Protein AF-A0A6N3FNW2-F1 (afdb_monomer_lite)

Structure (mmCIF, N/CA/C/O backbone):
data_AF-A0A6N3FNW2-F1
#
_entry.id   AF-A0A6N3FNW2-F1
#
loop_
_atom_site.group_PDB
_atom_site.id
_atom_site.type_symbol
_atom_site.label_atom_id
_atom_site.label_alt_id
_atom_site.label_comp_id
_atom_site.label_asym_id
_atom_site.label_entity_id
_atom_site.label_seq_id
_atom_site.pdbx_PDB_ins_code
_atom_site.Cartn_x
_atom_site.Cartn_y
_atom_site.Cartn_z
_atom_site.occupancy
_atom_site.B_iso_or_equiv
_atom_site.auth_seq_id
_atom_site.auth_comp_id
_atom_site.auth_asym_id
_atom_site.auth_atom_id
_atom_site.pdbx_PDB_model_num
ATOM 1 N N . MET A 1 1 ? 0.404 -19.656 16.441 1.00 39.84 1 MET A N 1
ATOM 2 C CA . MET A 1 1 ? 1.318 -19.069 15.434 1.00 39.84 1 MET A CA 1
ATOM 3 C C . MET A 1 1 ? 0.820 -17.667 15.129 1.00 39.84 1 MET A C 1
ATOM 5 O O . MET A 1 1 ? -0.253 -17.552 14.556 1.00 39.84 1 MET A O 1
ATOM 9 N N . ASN A 1 2 ? 1.527 -16.617 15.559 1.00 47.72 2 ASN A N 1
ATOM 10 C CA . ASN A 1 2 ? 1.155 -15.240 15.212 1.00 47.72 2 ASN A CA 1
ATOM 11 C C . ASN A 1 2 ? 1.324 -15.059 13.704 1.00 47.72 2 ASN A C 1
ATOM 13 O O . ASN A 1 2 ? 2.447 -15.020 13.200 1.00 47.72 2 ASN A O 1
ATOM 17 N N . GLN A 1 3 ? 0.211 -15.013 12.979 1.00 59.81 3 GLN A N 1
ATOM 18 C CA . GLN A 1 3 ? 0.216 -14.732 11.553 1.00 59.81 3 GLN A CA 1
ATOM 19 C C . GLN A 1 3 ? 0.776 -13.314 11.362 1.00 59.81 3 GLN A C 1
ATOM 21 O O . GLN A 1 3 ? 0.197 -12.353 11.848 1.00 59.81 3 GLN A O 1
ATOM 26 N N . ARG A 1 4 ? 1.939 -13.169 10.715 1.00 83.75 4 ARG A N 1
ATOM 27 C CA . ARG A 1 4 ? 2.591 -11.854 10.502 1.00 83.75 4 ARG A CA 1
ATOM 28 C C . ARG A 1 4 ? 1.930 -11.018 9.395 1.00 83.75 4 ARG A C 1
ATOM 30 O O . ARG A 1 4 ? 2.423 -9.957 9.029 1.00 83.75 4 ARG A O 1
ATOM 37 N N . ARG A 1 5 ? 0.858 -11.538 8.796 1.00 90.56 5 ARG A N 1
ATOM 38 C CA . ARG A 1 5 ? 0.157 -10.941 7.660 1.00 90.56 5 ARG A CA 1
ATOM 39 C C . ARG A 1 5 ? -1.343 -11.145 7.812 1.00 90.56 5 ARG A C 1
ATOM 41 O O . ARG A 1 5 ? -1.766 -12.188 8.307 1.00 90.56 5 ARG A O 1
ATOM 48 N N . PHE A 1 6 ? -2.126 -10.220 7.279 1.00 91.38 6 PHE A N 1
ATOM 49 C CA . PHE A 1 6 ? -3.581 -10.315 7.190 1.00 91.38 6 PHE A CA 1
ATOM 50 C C . PHE A 1 6 ? -4.042 -10.300 5.731 1.00 91.38 6 PHE A C 1
ATOM 52 O O . PHE A 1 6 ? -3.338 -9.806 4.851 1.00 91.38 6 PHE A O 1
ATOM 59 N N . SER A 1 7 ? -5.210 -10.884 5.465 1.00 92.06 7 SER A N 1
ATOM 60 C CA . SER A 1 7 ? -5.759 -11.000 4.109 1.00 92.06 7 SER A CA 1
ATOM 61 C C . SER A 1 7 ? -6.763 -9.888 3.818 1.00 92.06 7 SER A C 1
ATOM 63 O O . SER A 1 7 ? -7.586 -9.559 4.668 1.00 92.06 7 SER A O 1
ATOM 65 N N . ILE A 1 8 ? -6.721 -9.352 2.600 1.00 93.62 8 ILE A N 1
ATOM 66 C CA . ILE A 1 8 ? -7.671 -8.369 2.071 1.00 93.62 8 ILE A CA 1
ATOM 67 C C . ILE A 1 8 ? -8.281 -8.925 0.775 1.00 93.62 8 ILE A C 1
ATOM 69 O O . ILE A 1 8 ? -7.544 -9.478 -0.049 1.00 93.62 8 ILE A O 1
ATOM 73 N N . PRO A 1 9 ? -9.609 -8.824 0.574 1.00 95.00 9 PRO A N 1
ATOM 74 C CA . PRO A 1 9 ? -10.248 -9.284 -0.655 1.00 95.00 9 PRO A CA 1
ATOM 75 C C . PRO A 1 9 ? -9.783 -8.462 -1.855 1.00 95.00 9 PRO A C 1
ATOM 77 O O . PRO A 1 9 ? -9.716 -7.236 -1.792 1.00 95.00 9 PRO A O 1
ATOM 80 N N . ASN A 1 10 ? -9.546 -9.125 -2.986 1.00 95.06 10 ASN A N 1
ATOM 81 C CA . ASN A 1 10 ? -9.151 -8.455 -4.229 1.00 95.06 10 ASN A CA 1
ATOM 82 C C . ASN A 1 10 ? -10.197 -7.430 -4.704 1.00 95.06 10 ASN A C 1
ATOM 84 O O . ASN A 1 10 ? -9.854 -6.445 -5.355 1.00 95.06 10 ASN A O 1
ATOM 88 N N . ASP A 1 11 ? -11.469 -7.638 -4.353 1.00 94.19 11 ASP A N 1
ATOM 89 C CA . ASP A 1 11 ? -12.567 -6.740 -4.716 1.00 94.19 11 ASP A CA 1
ATOM 90 C C . ASP A 1 11 ? -12.495 -5.364 -4.049 1.00 94.19 11 ASP A C 1
ATOM 92 O O . ASP A 1 11 ? -13.211 -4.465 -4.483 1.00 94.19 11 ASP A O 1
ATOM 96 N N . ILE A 1 12 ? -11.609 -5.159 -3.066 1.00 95.19 12 ILE A N 1
ATOM 97 C CA . ILE A 1 12 ? -11.404 -3.849 -2.433 1.00 95.19 12 ILE A CA 1
ATOM 98 C C . ILE A 1 12 ? -11.125 -2.742 -3.460 1.00 95.19 12 ILE A C 1
ATOM 100 O O . ILE A 1 12 ? -11.585 -1.612 -3.303 1.00 95.19 12 ILE A O 1
ATOM 104 N N . TRP A 1 13 ? -10.445 -3.080 -4.560 1.00 95.25 13 TRP A N 1
ATOM 105 C CA . TRP A 1 13 ? -10.118 -2.142 -5.635 1.00 95.25 13 TRP A CA 1
ATOM 106 C C . TRP A 1 13 ? -11.329 -1.748 -6.491 1.00 95.25 13 TRP A C 1
ATOM 108 O O . TRP A 1 13 ? -11.268 -0.759 -7.209 1.00 95.25 13 TRP A O 1
ATOM 118 N N . LYS A 1 14 ? -12.451 -2.475 -6.401 1.00 93.31 14 LYS A N 1
ATOM 119 C CA . LYS A 1 14 ? -13.719 -2.118 -7.064 1.00 93.31 14 LYS A CA 1
ATOM 120 C C . LYS A 1 14 ? -14.532 -1.104 -6.262 1.00 93.31 14 LYS A C 1
ATOM 122 O O . LYS A 1 14 ? -15.452 -0.498 -6.801 1.00 93.31 14 LYS A O 1
ATOM 127 N N . TRP A 1 15 ? -14.219 -0.922 -4.978 1.00 93.19 15 TRP A N 1
ATOM 128 C CA . TRP A 1 15 ? -14.959 -0.018 -4.094 1.00 93.19 15 TRP A CA 1
ATOM 129 C C . TRP A 1 15 ? -14.542 1.446 -4.232 1.00 93.19 15 TRP A C 1
ATOM 131 O O . TRP A 1 15 ? -15.113 2.291 -3.546 1.00 93.19 15 TRP A O 1
ATOM 141 N N . ASN A 1 16 ? -13.577 1.756 -5.108 1.00 94.00 16 ASN A N 1
ATOM 142 C CA . ASN A 1 16 ? -13.103 3.113 -5.395 1.00 94.00 16 ASN A CA 1
ATOM 143 C C . ASN A 1 16 ? -12.797 3.911 -4.112 1.00 94.00 16 ASN A C 1
ATOM 145 O O . ASN A 1 16 ? -13.294 5.024 -3.897 1.00 94.00 16 ASN A O 1
ATOM 149 N N . LEU A 1 17 ? -12.058 3.288 -3.190 1.00 96.38 17 LEU A N 1
ATOM 150 C CA . LEU A 1 17 ? -11.625 3.927 -1.951 1.00 96.38 17 LEU A CA 1
ATOM 151 C C . LEU A 1 17 ? -10.403 4.800 -2.234 1.00 96.38 17 LEU A C 1
ATOM 153 O O . LEU A 1 17 ? -9.402 4.325 -2.766 1.00 96.38 17 LEU A O 1
ATOM 157 N N . LYS A 1 18 ? -10.459 6.070 -1.823 1.00 96.50 18 LYS A N 1
ATOM 158 C CA . LYS A 1 18 ? -9.272 6.937 -1.800 1.00 96.50 18 LYS A CA 1
ATOM 159 C C . LYS A 1 18 ? -8.217 6.368 -0.835 1.00 96.50 18 LYS A C 1
ATOM 161 O O . LYS A 1 18 ? -8.585 5.618 0.075 1.00 96.50 18 LYS A O 1
ATOM 166 N N . PRO A 1 19 ? -6.933 6.756 -0.949 1.00 97.62 19 PRO A N 1
ATOM 167 C CA . PRO A 1 19 ? -5.859 6.177 -0.140 1.00 97.62 19 PRO A CA 1
ATOM 168 C C . PRO A 1 19 ? -6.099 6.207 1.371 1.00 97.62 19 PRO A C 1
ATOM 170 O O . PRO A 1 19 ? -5.801 5.243 2.068 1.00 97.62 19 PRO A O 1
ATOM 173 N N . GLN A 1 20 ? -6.674 7.291 1.892 1.00 96.94 20 GLN A N 1
ATOM 174 C CA . GLN A 1 20 ? -7.032 7.386 3.304 1.00 96.94 20 GLN A CA 1
ATOM 175 C C . GLN A 1 20 ? -8.095 6.350 3.708 1.00 96.94 20 GLN A C 1
ATOM 177 O O . GLN A 1 20 ? -7.927 5.683 4.722 1.00 96.94 20 GLN A O 1
ATOM 182 N N . GLY A 1 21 ? -9.139 6.149 2.900 1.00 97.19 21 GLY A N 1
ATOM 183 C CA . GLY A 1 21 ? -10.204 5.184 3.178 1.00 97.19 21 GLY A CA 1
ATOM 184 C C . GLY A 1 21 ? -9.720 3.743 3.052 1.00 97.19 21 GLY A C 1
ATOM 185 O O . GLY A 1 21 ? -10.028 2.915 3.907 1.00 97.19 21 GLY A O 1
ATOM 186 N N . PHE A 1 22 ? -8.891 3.458 2.040 1.00 97.81 22 PHE A N 1
ATOM 187 C CA . PHE A 1 22 ? -8.232 2.160 1.899 1.00 97.81 22 PHE A CA 1
ATOM 188 C C . PHE A 1 22 ? -7.359 1.849 3.120 1.00 97.81 22 PHE A C 1
ATOM 190 O O . PHE A 1 22 ? -7.502 0.789 3.727 1.00 97.81 22 PHE A O 1
ATOM 197 N N . ALA A 1 23 ? -6.468 2.771 3.498 1.00 97.38 23 ALA A N 1
ATOM 198 C CA . ALA A 1 23 ? -5.544 2.559 4.606 1.00 97.38 23 ALA A CA 1
ATOM 199 C C . ALA A 1 23 ? -6.278 2.404 5.946 1.00 97.38 23 ALA A C 1
ATOM 201 O O . ALA A 1 23 ? -5.907 1.534 6.733 1.00 97.38 23 ALA A O 1
ATOM 202 N N . THR A 1 24 ? -7.341 3.184 6.183 1.00 96.62 24 THR A N 1
ATOM 203 C CA . THR A 1 24 ? -8.202 3.036 7.366 1.00 96.62 24 THR A CA 1
ATOM 204 C C . THR A 1 24 ? -8.851 1.658 7.403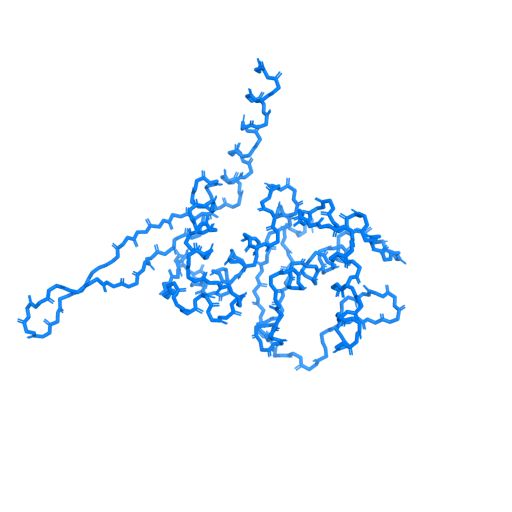 1.00 96.62 24 THR A C 1
ATOM 206 O O . THR A 1 24 ? -8.748 0.967 8.414 1.00 96.62 24 THR A O 1
ATOM 209 N N . LEU A 1 25 ? -9.452 1.206 6.298 1.00 95.81 25 LEU A N 1
ATOM 210 C CA . LEU A 1 25 ? -10.076 -0.115 6.235 1.00 95.81 25 LEU A CA 1
ATOM 211 C C . LEU A 1 25 ? -9.056 -1.241 6.456 1.00 95.81 25 LEU A C 1
ATOM 213 O O . LEU A 1 25 ? -9.312 -2.163 7.229 1.00 95.81 25 LEU A O 1
ATOM 217 N N . ALA A 1 26 ? -7.882 -1.149 5.826 1.00 95.75 26 ALA A N 1
ATOM 218 C CA . ALA A 1 26 ? -6.802 -2.115 6.005 1.00 95.75 26 ALA A CA 1
ATOM 219 C C . ALA A 1 26 ? -6.310 -2.164 7.462 1.00 95.75 26 ALA A C 1
ATOM 221 O O . ALA A 1 26 ? -6.073 -3.249 7.992 1.00 95.75 26 ALA A O 1
ATOM 222 N N . TYR A 1 27 ? -6.198 -1.013 8.129 1.00 94.38 27 TYR A N 1
ATOM 223 C CA . TYR A 1 27 ? -5.793 -0.945 9.532 1.00 94.38 27 TYR A CA 1
ATOM 224 C C . TYR A 1 27 ? -6.837 -1.554 10.473 1.00 94.38 27 TYR A C 1
ATOM 226 O O . TYR A 1 27 ? -6.491 -2.331 11.360 1.00 94.38 27 TYR A O 1
ATOM 234 N N . LEU A 1 28 ? -8.124 -1.289 10.236 1.00 92.94 28 LEU A N 1
ATOM 235 C CA . LEU A 1 28 ? -9.209 -1.927 10.985 1.00 92.94 28 LEU A CA 1
ATOM 236 C C . LEU A 1 28 ? -9.212 -3.454 10.802 1.00 92.94 28 LEU A C 1
ATOM 238 O O . LEU A 1 28 ? -9.465 -4.182 11.761 1.00 92.94 28 LEU A O 1
ATOM 242 N N . CYS A 1 29 ? -8.867 -3.958 9.610 1.00 92.12 29 CYS A N 1
ATOM 243 C CA . CYS A 1 29 ? -8.733 -5.402 9.376 1.00 92.12 29 CYS A CA 1
ATOM 244 C C . CYS A 1 29 ? -7.601 -6.002 10.213 1.00 92.12 29 CYS A C 1
ATOM 246 O O . CYS A 1 29 ? -7.776 -7.046 10.840 1.00 92.12 29 CYS A O 1
ATOM 248 N N . TYR A 1 30 ? -6.454 -5.322 10.249 1.00 91.50 30 TYR A N 1
ATOM 249 C CA . TYR A 1 30 ? -5.332 -5.706 11.098 1.00 91.50 30 TYR A CA 1
ATOM 250 C C . TYR A 1 30 ? -5.737 -5.765 12.581 1.00 91.50 30 TYR A C 1
ATOM 252 O O . TYR A 1 30 ? -5.484 -6.769 13.251 1.00 91.50 30 TYR A O 1
ATOM 260 N N . LEU A 1 31 ? -6.421 -4.733 13.080 1.00 88.38 31 LEU A N 1
ATOM 261 C CA . LEU A 1 31 ? -6.870 -4.658 14.473 1.00 88.38 31 LEU A CA 1
ATOM 262 C C . LEU A 1 31 ? -7.860 -5.765 14.835 1.00 88.38 31 LEU A C 1
ATOM 264 O O . LEU A 1 31 ? -7.731 -6.369 15.902 1.00 88.38 31 LEU A O 1
ATOM 268 N N . HIS A 1 32 ? -8.816 -6.051 13.948 1.00 85.62 32 HIS A N 1
ATOM 269 C CA . HIS A 1 32 ? -9.805 -7.106 14.151 1.00 85.62 32 HIS A CA 1
ATOM 270 C C . HIS A 1 32 ? -9.147 -8.483 14.315 1.00 85.62 32 HIS A C 1
ATOM 272 O O . HIS A 1 32 ? -9.532 -9.252 15.193 1.00 85.62 32 HIS A O 1
ATOM 278 N N . ILE A 1 33 ? -8.118 -8.774 13.515 1.00 83.00 33 ILE A N 1
ATOM 279 C CA . ILE A 1 33 ? -7.423 -10.067 13.537 1.00 83.00 33 ILE A CA 1
ATOM 280 C C . ILE A 1 33 ? -6.471 -10.184 14.736 1.00 83.00 33 ILE A C 1
ATOM 282 O O . ILE A 1 33 ? -6.333 -11.268 15.302 1.00 83.00 33 ILE A O 1
ATOM 286 N N . HIS A 1 34 ? -5.795 -9.097 15.124 1.00 76.25 34 HIS A N 1
ATOM 287 C CA . HIS A 1 34 ? -4.643 -9.185 16.029 1.00 76.25 34 HIS A CA 1
ATOM 288 C C . HIS A 1 34 ? -4.833 -8.581 17.413 1.00 76.25 34 HIS A C 1
ATOM 290 O O . HIS A 1 34 ? -4.138 -8.992 18.341 1.00 76.25 34 HIS A O 1
ATOM 296 N N . CYS A 1 35 ? -5.729 -7.614 17.586 1.00 68.69 35 CYS A N 1
ATOM 297 C CA . CYS A 1 35 ? -5.769 -6.851 18.828 1.00 68.69 35 CYS A CA 1
ATOM 298 C C . CYS A 1 35 ? -6.897 -7.263 19.776 1.00 68.69 35 CYS A C 1
ATOM 300 O O . CYS A 1 35 ? -6.915 -6.746 20.888 1.00 68.69 35 CYS A O 1
ATOM 302 N N . ASN A 1 36 ? -7.814 -8.163 19.375 1.00 61.09 36 ASN A N 1
ATOM 303 C CA . ASN A 1 36 ? -9.019 -8.545 20.140 1.00 61.09 36 ASN A CA 1
ATOM 304 C C . ASN A 1 36 ? -9.693 -7.337 20.830 1.00 61.09 36 ASN A C 1
ATOM 306 O O . ASN A 1 36 ? -10.272 -7.442 21.912 1.00 61.09 36 ASN A O 1
ATOM 310 N N . LYS A 1 37 ? -9.556 -6.145 20.234 1.00 55.47 37 LYS A N 1
ATOM 311 C CA . LYS A 1 37 ? -10.167 -4.929 20.739 1.00 55.47 37 LYS A CA 1
ATOM 312 C C . LYS A 1 37 ? -11.595 -4.994 20.227 1.00 55.47 37 LYS A C 1
ATOM 314 O O . LYS A 1 37 ? -11.872 -4.585 19.108 1.00 55.47 37 LYS A O 1
ATOM 319 N N . GLY A 1 38 ? -12.508 -5.483 21.063 1.00 50.03 38 GLY A N 1
ATOM 320 C CA . GLY A 1 38 ? -13.955 -5.295 20.891 1.00 50.03 38 GLY A CA 1
ATOM 321 C C . GLY A 1 38 ? -14.394 -3.822 20.981 1.00 50.03 38 GLY A C 1
ATOM 322 O O . GLY A 1 38 ? -15.556 -3.541 21.248 1.00 50.03 38 GLY A O 1
ATOM 323 N N . ALA A 1 39 ? -13.462 -2.884 20.805 1.00 49.53 39 ALA A N 1
ATOM 324 C CA . ALA A 1 39 ? -13.641 -1.450 20.865 1.00 49.53 39 ALA A CA 1
ATOM 325 C C . ALA A 1 39 ? -13.031 -0.856 19.592 1.00 49.53 39 ALA A C 1
ATOM 327 O O . ALA A 1 39 ? -11.848 -1.060 19.314 1.00 49.53 39 ALA A O 1
ATOM 328 N N . SER A 1 40 ? -13.862 -0.134 18.837 1.00 59.41 40 SER A N 1
ATOM 329 C CA . SER A 1 40 ? -13.462 0.741 17.734 1.00 59.41 40 SER A CA 1
ATOM 330 C C . SER A 1 40 ? -12.159 1.466 18.070 1.00 59.41 40 SER A C 1
ATOM 332 O O . SER A 1 40 ? -12.079 2.129 19.107 1.00 59.41 40 SER A O 1
ATOM 334 N N . SER A 1 41 ? -11.152 1.397 17.195 1.00 68.69 41 SER A N 1
ATOM 335 C CA . SER A 1 41 ? -10.020 2.320 17.309 1.00 68.69 41 SER A CA 1
ATOM 336 C C . SER A 1 41 ? -10.531 3.748 17.203 1.00 68.69 41 SER A C 1
ATOM 338 O O . SER A 1 41 ? -11.385 4.055 16.366 1.00 68.69 41 SER A O 1
ATOM 340 N N . SER A 1 42 ? -10.046 4.616 18.089 1.00 81.44 42 SER A N 1
ATOM 341 C CA . SER A 1 42 ? -10.425 6.023 18.061 1.00 81.44 42 SER A CA 1
ATOM 342 C C . SER A 1 42 ? -9.867 6.687 16.802 1.00 81.44 42 SER A C 1
ATOM 344 O O . SER A 1 42 ? -8.844 6.266 16.252 1.00 81.44 42 SER A O 1
ATOM 346 N N . ALA A 1 43 ? -10.513 7.766 16.359 1.00 87.56 43 ALA A N 1
ATOM 347 C CA . ALA A 1 43 ? -9.997 8.576 15.259 1.00 87.56 43 ALA A CA 1
ATOM 348 C C . ALA A 1 43 ? -8.561 9.069 15.536 1.00 87.56 43 ALA A C 1
ATOM 350 O O . ALA A 1 43 ? -7.771 9.174 14.604 1.00 87.56 43 ALA A O 1
ATOM 351 N N . ASP A 1 44 ? -8.203 9.308 16.803 1.00 88.94 44 ASP A N 1
ATOM 352 C CA . ASP A 1 44 ? -6.848 9.690 17.218 1.00 88.94 44 ASP A CA 1
ATOM 353 C C . ASP A 1 44 ? -5.812 8.582 16.957 1.00 88.94 44 ASP A C 1
ATOM 355 O O . ASP A 1 44 ? -4.740 8.860 16.418 1.00 88.94 44 ASP A O 1
ATOM 359 N N . GLU A 1 45 ? -6.133 7.324 17.287 1.00 90.12 45 GLU A N 1
ATOM 360 C CA . GLU A 1 45 ? -5.247 6.177 17.033 1.00 90.12 45 GLU A CA 1
ATOM 361 C C . GLU A 1 45 ? -5.025 5.998 15.524 1.00 90.12 45 GLU A C 1
ATOM 363 O O . GLU A 1 45 ? -3.888 5.894 15.066 1.00 90.12 45 GLU A O 1
ATOM 368 N N . ILE A 1 46 ? -6.099 6.057 14.733 1.00 92.25 46 ILE A N 1
ATOM 369 C CA . ILE A 1 46 ? -6.039 5.927 13.270 1.00 92.25 46 ILE A CA 1
ATOM 370 C C . ILE A 1 46 ? -5.237 7.074 12.647 1.00 92.25 46 ILE A C 1
ATOM 372 O O . ILE A 1 46 ? -4.372 6.839 11.801 1.00 92.25 46 ILE A O 1
ATOM 376 N N . ALA A 1 47 ? -5.494 8.312 13.071 1.00 93.88 47 ALA A N 1
ATOM 377 C CA . ALA A 1 47 ? -4.796 9.496 12.586 1.00 93.88 47 ALA A CA 1
ATOM 378 C C . ALA A 1 47 ? -3.285 9.404 12.828 1.00 93.88 47 ALA A C 1
ATOM 380 O O . ALA A 1 47 ? -2.494 9.637 11.908 1.00 93.88 47 ALA A O 1
ATOM 381 N N . SER A 1 48 ? -2.896 9.000 14.043 1.00 92.31 48 SER A N 1
ATOM 382 C CA . SER A 1 48 ? -1.499 8.800 14.420 1.00 92.31 48 SER A CA 1
ATOM 383 C C . SER A 1 48 ? -0.832 7.726 13.559 1.00 92.31 48 SER A C 1
ATOM 385 O O . SER A 1 48 ? 0.193 7.999 12.935 1.00 92.31 48 SER A O 1
ATOM 387 N N . GLN A 1 49 ? -1.444 6.544 13.446 1.00 91.88 49 GLN A N 1
ATOM 388 C CA . GLN A 1 49 ? -0.828 5.408 12.752 1.00 91.88 49 GLN A CA 1
ATOM 389 C C . GLN A 1 49 ? -0.768 5.577 11.232 1.00 91.88 49 GLN A C 1
ATOM 391 O O . GLN A 1 49 ? 0.161 5.111 10.570 1.00 91.88 49 GLN A O 1
ATOM 396 N N . LEU A 1 50 ? -1.747 6.264 10.646 1.00 94.75 50 LEU A N 1
ATOM 397 C CA . LEU A 1 50 ? -1.851 6.420 9.195 1.00 94.75 50 LEU A CA 1
ATOM 398 C C . LEU A 1 50 ? -1.341 7.769 8.681 1.00 94.75 50 LEU A C 1
ATOM 400 O O . LEU A 1 50 ? -1.420 8.034 7.474 1.00 94.75 50 LEU A O 1
ATOM 404 N N . HIS A 1 51 ? -0.773 8.597 9.561 1.00 94.06 51 HIS A N 1
ATOM 405 C CA . HIS A 1 51 ? -0.259 9.927 9.236 1.00 94.06 51 HIS A CA 1
ATOM 406 C C . HIS A 1 51 ? -1.292 10.795 8.517 1.00 94.06 51 HIS A C 1
ATOM 408 O O . HIS A 1 51 ? -1.055 11.292 7.412 1.00 94.06 51 HIS A O 1
ATOM 414 N N . MET A 1 52 ? -2.463 10.937 9.125 1.00 95.00 52 MET A N 1
ATOM 415 C CA . MET A 1 52 ? -3.516 11.835 8.656 1.00 95.00 52 MET A CA 1
ATOM 416 C C . MET A 1 52 ? -4.051 12.671 9.820 1.00 95.00 52 MET A C 1
ATOM 418 O O . MET A 1 52 ? -3.712 12.415 10.972 1.00 95.00 52 MET A O 1
ATOM 422 N N . SER A 1 53 ? -4.853 13.699 9.538 1.00 96.25 53 SER A N 1
ATOM 423 C CA . SER A 1 53 ? -5.500 14.465 10.605 1.00 96.25 53 SER A CA 1
ATOM 424 C C . SER A 1 53 ? -6.597 13.642 11.285 1.00 96.25 53 SER A C 1
ATOM 426 O O . SER A 1 53 ? -7.157 12.714 10.697 1.00 96.25 53 SER A O 1
ATOM 428 N N . LYS A 1 54 ? -6.938 14.016 12.521 1.00 95.62 54 LYS A N 1
ATOM 429 C CA . LYS A 1 54 ? -8.063 13.427 13.257 1.00 95.62 54 LYS A CA 1
ATOM 430 C C . LYS A 1 54 ? -9.381 13.564 12.494 1.00 95.62 54 LYS A C 1
ATOM 432 O O . LYS A 1 54 ? -10.123 12.591 12.396 1.00 95.62 54 LYS A O 1
ATOM 437 N N . ASP A 1 55 ? -9.626 14.733 11.906 1.00 96.31 55 ASP A N 1
ATOM 438 C CA . ASP A 1 55 ? -10.840 14.996 11.126 1.00 96.31 55 ASP A CA 1
ATOM 439 C C . ASP A 1 55 ? -10.914 14.100 9.887 1.00 96.31 55 ASP A C 1
ATOM 441 O O . ASP A 1 55 ? -11.953 13.505 9.621 1.00 96.31 55 ASP A O 1
ATOM 445 N N . MET A 1 56 ? -9.786 13.909 9.188 1.00 96.75 56 MET A N 1
ATOM 446 C CA . MET A 1 56 ? -9.698 12.984 8.055 1.00 96.75 56 MET A CA 1
ATOM 447 C C . MET A 1 56 ? -9.997 11.546 8.494 1.00 96.75 56 MET A C 1
ATOM 449 O O . MET A 1 56 ? -10.747 10.841 7.824 1.00 96.75 56 MET A O 1
ATOM 453 N N . ALA A 1 57 ? -9.437 11.100 9.623 1.00 95.88 57 ALA A N 1
ATOM 454 C CA . ALA A 1 57 ? -9.687 9.759 10.146 1.00 95.88 57 ALA A CA 1
ATOM 455 C C . ALA A 1 57 ? -11.169 9.554 10.507 1.00 95.88 57 ALA A C 1
ATOM 457 O O . ALA A 1 57 ? -11.748 8.525 10.157 1.00 95.88 57 ALA A O 1
ATOM 458 N N . ALA A 1 58 ? -11.797 10.543 11.150 1.00 94.56 58 ALA A N 1
ATOM 459 C CA . ALA A 1 58 ? -13.220 10.516 11.475 1.00 94.56 58 ALA A CA 1
ATOM 460 C C . ALA A 1 58 ? -14.104 10.499 10.215 1.00 94.56 58 ALA A C 1
ATOM 462 O O . ALA A 1 58 ? -15.048 9.711 10.137 1.00 94.56 58 ALA A O 1
ATOM 463 N N . GLU A 1 59 ? -13.768 11.306 9.205 1.00 96.38 59 GLU A N 1
ATOM 464 C CA . GLU A 1 59 ? -14.456 11.317 7.911 1.00 96.38 59 GLU A CA 1
ATOM 465 C C . GLU A 1 59 ? -14.383 9.942 7.233 1.00 96.38 59 GLU A C 1
ATOM 467 O O . GLU A 1 59 ? -15.404 9.423 6.784 1.00 96.38 59 GLU A O 1
ATOM 472 N N . GLN A 1 60 ? -13.207 9.302 7.216 1.00 95.81 60 GLN A N 1
ATOM 473 C CA . GLN A 1 60 ? -13.062 7.973 6.616 1.00 95.81 60 GLN A CA 1
ATOM 474 C C . GLN A 1 60 ? -13.837 6.892 7.371 1.00 95.81 60 GLN A C 1
ATOM 476 O O . GLN A 1 60 ? -14.405 6.008 6.735 1.00 95.81 60 GLN A O 1
ATOM 481 N N . LEU A 1 61 ? -13.899 6.951 8.703 1.00 93.88 61 LEU A N 1
ATOM 482 C CA . LEU A 1 61 ? -14.728 6.027 9.481 1.00 93.88 61 LEU A CA 1
ATOM 483 C C . LEU A 1 61 ? -16.214 6.172 9.130 1.00 93.88 61 LEU A C 1
ATOM 485 O O . LEU A 1 61 ? -16.892 5.169 8.909 1.00 93.88 61 LEU A O 1
ATOM 489 N N . SER A 1 62 ? -16.699 7.414 9.038 1.00 93.62 62 SER A N 1
ATOM 490 C CA . SER A 1 62 ? -18.078 7.711 8.641 1.00 93.62 62 SER A CA 1
ATOM 491 C C . SER A 1 62 ? -18.382 7.193 7.233 1.00 93.62 62 SER A C 1
ATOM 493 O O . SER A 1 62 ? -19.376 6.498 7.029 1.00 93.62 62 SER A O 1
ATOM 495 N N . GLU A 1 63 ? -17.487 7.449 6.277 1.00 95.06 63 GLU A N 1
ATOM 496 C CA . GLU A 1 63 ? -17.638 7.018 4.886 1.00 95.06 63 GLU A CA 1
ATOM 497 C C . GLU A 1 63 ? -17.648 5.488 4.749 1.00 95.06 63 GLU A C 1
ATOM 499 O O . GLU A 1 63 ? -18.493 4.926 4.052 1.00 95.06 63 GLU A O 1
ATOM 504 N N . LEU A 1 64 ? -16.741 4.785 5.436 1.00 95.12 64 LEU A N 1
ATOM 505 C CA . LEU A 1 64 ? -16.693 3.319 5.414 1.00 95.12 64 LEU A CA 1
ATOM 506 C C . LEU A 1 64 ? -17.961 2.701 6.020 1.00 95.12 64 LEU A C 1
ATOM 508 O O . LEU A 1 64 ? -18.485 1.725 5.476 1.00 95.12 64 LEU A O 1
ATOM 512 N N . ASN A 1 65 ? -18.476 3.285 7.104 1.00 93.00 65 ASN A N 1
ATOM 513 C CA . ASN A 1 65 ? -19.737 2.866 7.709 1.00 93.00 65 ASN A CA 1
ATOM 514 C C . ASN A 1 65 ? -20.927 3.133 6.771 1.00 93.00 65 ASN A C 1
ATOM 516 O O . ASN A 1 65 ? -21.753 2.249 6.552 1.00 93.00 65 ASN A O 1
ATOM 520 N N . HIS A 1 66 ? -20.980 4.312 6.142 1.00 93.62 66 HIS A N 1
ATOM 521 C CA . HIS A 1 66 ? -22.022 4.664 5.174 1.00 93.62 66 HIS A CA 1
ATOM 522 C C . HIS A 1 66 ? -22.040 3.718 3.962 1.00 93.62 66 HIS A C 1
ATOM 524 O O . HIS A 1 66 ? -23.109 3.331 3.493 1.00 93.62 66 HIS A O 1
ATOM 530 N N . ARG A 1 67 ? -20.865 3.271 3.499 1.00 92.94 67 ARG A N 1
ATOM 531 C CA . ARG A 1 67 ? -20.725 2.260 2.434 1.00 92.94 67 ARG A CA 1
ATOM 532 C C . ARG A 1 67 ? -21.058 0.829 2.879 1.00 92.94 67 ARG A C 1
ATOM 534 O O . ARG A 1 67 ? -20.998 -0.079 2.053 1.00 92.94 67 ARG A O 1
ATOM 541 N N . GLY A 1 68 ? -21.378 0.602 4.155 1.00 92.31 68 GLY A N 1
ATOM 542 C CA . GLY A 1 68 ? -21.668 -0.726 4.700 1.00 92.31 68 GLY A CA 1
ATOM 543 C C . GLY A 1 68 ? -20.452 -1.656 4.744 1.00 92.31 68 GLY A C 1
ATOM 544 O O . GLY A 1 68 ? -20.617 -2.877 4.741 1.00 92.31 68 GLY A O 1
ATOM 545 N N . LEU A 1 69 ? -19.240 -1.088 4.749 1.00 93.38 69 LEU A N 1
ATOM 546 C CA . LEU A 1 69 ? -17.978 -1.830 4.861 1.00 93.38 69 LEU A CA 1
ATOM 547 C C . LEU A 1 69 ? -17.591 -2.105 6.320 1.00 93.38 69 LEU A C 1
ATOM 549 O O . LEU A 1 69 ? -16.637 -2.842 6.564 1.00 93.38 69 LEU A O 1
ATOM 553 N N . LEU A 1 70 ? -18.330 -1.527 7.269 1.00 91.94 70 LEU A N 1
ATOM 554 C CA . LEU A 1 70 ? -18.218 -1.758 8.705 1.00 91.94 70 LEU A CA 1
ATOM 555 C C . LEU A 1 70 ? -19.564 -2.254 9.259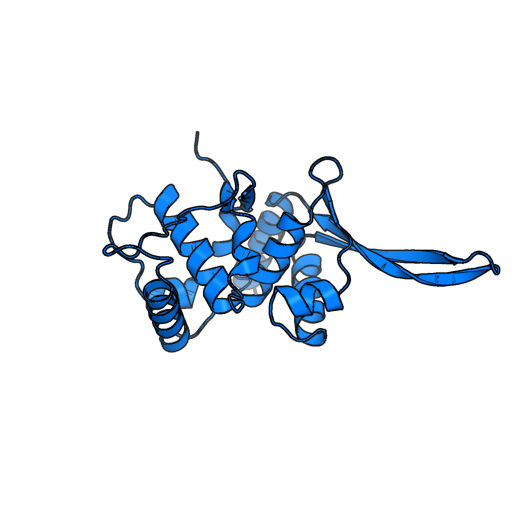 1.00 91.94 70 LEU A C 1
ATOM 557 O O . LEU A 1 70 ? -20.619 -1.908 8.723 1.00 91.94 70 LEU A O 1
ATOM 561 N N . ASP A 1 71 ? -19.540 -3.068 10.315 1.00 89.12 71 ASP A N 1
ATOM 562 C CA . ASP A 1 71 ? -20.740 -3.403 11.091 1.00 89.12 71 ASP A CA 1
ATOM 563 C C . ASP A 1 71 ? -21.029 -2.386 12.211 1.00 89.12 71 ASP A C 1
ATOM 565 O O . ASP A 1 71 ? -20.317 -1.400 12.399 1.00 89.12 71 ASP A O 1
ATOM 569 N N . GLN A 1 72 ? -22.073 -2.654 13.001 1.00 84.44 72 GLN A N 1
ATOM 570 C CA . GLN A 1 72 ? -22.469 -1.835 14.154 1.00 84.44 72 GLN A CA 1
ATOM 571 C C . GLN A 1 72 ? -21.385 -1.706 15.244 1.00 84.44 72 GLN A C 1
ATOM 573 O O . GLN A 1 72 ? -21.496 -0.851 16.119 1.00 84.44 72 GLN A O 1
ATOM 578 N N . HIS A 1 73 ? -20.357 -2.556 15.214 1.00 83.12 73 HIS A N 1
ATOM 579 C CA . HIS A 1 73 ? -19.223 -2.548 16.132 1.00 83.12 73 HIS A CA 1
ATOM 580 C C . HIS A 1 73 ? -17.967 -1.928 15.498 1.00 83.12 73 HIS A C 1
ATOM 582 O O . HIS A 1 73 ? -16.890 -1.996 16.091 1.00 83.12 73 HIS A O 1
ATOM 588 N N . MET A 1 74 ? -18.098 -1.295 14.323 1.00 84.69 74 MET A N 1
ATOM 589 C CA . MET A 1 74 ? -17.002 -0.719 13.534 1.00 84.69 74 MET A CA 1
ATOM 590 C C . MET A 1 74 ? -15.972 -1.762 13.074 1.00 84.69 74 MET A C 1
ATOM 592 O O . MET A 1 74 ? -14.808 -1.439 12.827 1.00 84.69 74 MET A O 1
ATOM 596 N N . VAL A 1 75 ? -16.393 -3.020 12.940 1.00 87.06 75 VAL A N 1
ATOM 597 C CA . VAL A 1 75 ? -15.553 -4.114 12.450 1.00 87.06 75 VAL A CA 1
ATOM 598 C C . VAL A 1 75 ? -15.698 -4.229 10.930 1.00 87.06 75 VAL A C 1
ATOM 600 O O . VAL A 1 75 ? -16.825 -4.175 10.433 1.00 87.06 75 VAL A O 1
ATOM 603 N N . PRO A 1 76 ? -14.601 -4.410 10.166 1.00 90.81 76 PRO A N 1
ATOM 604 C CA . PRO A 1 76 ? -14.680 -4.617 8.724 1.00 90.81 76 PRO A CA 1
ATOM 605 C C . PRO A 1 76 ? -15.519 -5.833 8.344 1.00 90.81 76 PRO A C 1
ATOM 607 O O . PRO A 1 76 ? -15.272 -6.943 8.815 1.00 90.81 76 PRO A O 1
ATOM 610 N N . VAL A 1 77 ? -16.471 -5.634 7.432 1.00 88.94 77 VAL A N 1
ATOM 611 C CA . VAL A 1 77 ? -17.307 -6.710 6.896 1.00 88.94 77 VAL A CA 1
ATOM 612 C C . VAL A 1 77 ? -17.199 -6.763 5.384 1.00 88.94 77 VAL A C 1
ATOM 614 O O . VAL A 1 77 ? -17.458 -5.797 4.670 1.00 88.94 77 VAL A O 1
ATOM 617 N N . PHE A 1 78 ? -16.882 -7.952 4.884 1.00 86.56 78 PHE A N 1
ATOM 618 C CA . PHE A 1 78 ? -16.741 -8.231 3.464 1.00 86.56 78 PHE A CA 1
ATOM 619 C C . PHE A 1 78 ? -17.867 -9.158 3.004 1.00 86.56 78 PHE A C 1
ATOM 621 O O . PHE A 1 78 ? -17.720 -10.378 2.973 1.00 86.56 78 PHE A O 1
ATOM 628 N N . LYS A 1 79 ? -19.032 -8.583 2.682 1.00 75.38 79 LYS A N 1
ATOM 629 C CA . LYS A 1 79 ? -20.158 -9.349 2.123 1.00 75.38 79 LYS A CA 1
ATOM 630 C C . LYS A 1 79 ? -19.926 -9.587 0.631 1.00 75.38 79 LYS A C 1
ATOM 632 O O . LYS A 1 79 ? -19.569 -8.660 -0.090 1.00 75.38 79 LYS A O 1
ATOM 637 N N . ASN A 1 80 ? -20.190 -10.807 0.162 1.00 72.81 80 ASN A N 1
ATOM 638 C CA . ASN A 1 80 ? -20.180 -11.171 -1.262 1.00 72.81 80 ASN A CA 1
ATOM 639 C C . ASN A 1 80 ? -18.852 -10.901 -1.995 1.00 72.81 80 ASN A C 1
ATOM 641 O O . ASN A 1 80 ? -18.857 -10.611 -3.192 1.00 72.81 80 ASN A O 1
ATOM 645 N N . THR A 1 81 ? -17.715 -10.998 -1.305 1.00 80.75 81 THR A N 1
ATOM 646 C CA . THR A 1 81 ? -16.413 -10.923 -1.970 1.00 80.75 81 THR A CA 1
ATOM 647 C C . THR A 1 81 ? -16.084 -12.227 -2.687 1.00 80.75 81 THR A C 1
ATOM 649 O O . THR A 1 81 ? -16.492 -13.326 -2.301 1.00 80.75 81 THR A O 1
ATOM 652 N N . SER A 1 82 ? -15.333 -12.101 -3.773 1.00 80.50 82 SER A N 1
ATOM 653 C CA . SER A 1 82 ? -14.708 -13.215 -4.466 1.00 80.50 82 SER A CA 1
ATOM 654 C C . SER A 1 82 ? -13.780 -13.991 -3.529 1.00 80.50 82 SER A C 1
ATOM 656 O O . SER A 1 82 ? -13.290 -13.484 -2.521 1.00 80.50 82 SER A O 1
ATOM 658 N N . LYS A 1 83 ? -13.491 -15.244 -3.891 1.00 85.06 83 LYS A N 1
ATOM 659 C CA . LYS A 1 83 ? -12.598 -16.124 -3.120 1.00 85.06 83 LYS A CA 1
ATOM 660 C C . LYS A 1 83 ? -11.118 -15.708 -3.183 1.00 85.06 83 LYS A C 1
ATOM 662 O O . LYS A 1 83 ? -10.281 -16.392 -2.601 1.00 85.06 83 LYS A O 1
ATOM 667 N N . ASN A 1 84 ? -10.788 -14.633 -3.903 1.00 91.56 84 ASN A N 1
ATOM 668 C CA . ASN A 1 84 ? -9.416 -14.197 -4.139 1.00 91.56 84 ASN A CA 1
ATOM 669 C C . ASN A 1 84 ? -9.019 -13.088 -3.161 1.00 91.56 84 ASN A C 1
ATOM 671 O O . ASN A 1 84 ? -9.702 -12.071 -3.038 1.00 91.56 84 ASN A O 1
ATOM 675 N N . PHE A 1 85 ? -7.871 -13.279 -2.517 1.00 93.19 85 PHE A N 1
ATOM 676 C CA . PHE A 1 85 ? -7.326 -12.375 -1.510 1.00 93.19 85 PHE A CA 1
ATOM 677 C C . PHE A 1 85 ? -5.832 -12.169 -1.738 1.00 93.19 85 PHE A C 1
ATOM 679 O O . PHE A 1 85 ? -5.139 -13.078 -2.212 1.00 93.19 85 PHE A O 1
ATOM 686 N N . PHE A 1 86 ? -5.325 -11.015 -1.319 1.00 94.62 86 PHE A N 1
ATOM 687 C CA . PHE A 1 86 ? -3.897 -10.730 -1.200 1.00 94.62 86 PHE A CA 1
ATOM 688 C C . PHE A 1 86 ? -3.537 -10.432 0.258 1.00 94.62 86 PHE A C 1
ATOM 690 O O . PHE A 1 86 ? -4.400 -10.075 1.061 1.00 94.62 86 PHE A O 1
ATOM 697 N N . SER A 1 87 ? -2.265 -10.624 0.611 1.00 93.56 87 SER A N 1
ATOM 698 C CA . SER A 1 87 ? -1.817 -10.597 2.007 1.00 93.56 87 SER A CA 1
ATOM 699 C C . SER A 1 87 ? -0.929 -9.392 2.295 1.00 93.56 87 SER A C 1
ATOM 701 O O . SER A 1 87 ? 0.149 -9.253 1.710 1.00 93.56 87 SER A O 1
ATOM 703 N N . LEU A 1 88 ? -1.319 -8.579 3.270 1.00 95.31 88 LEU A N 1
ATOM 704 C CA . LEU A 1 88 ? -0.566 -7.417 3.735 1.00 95.31 88 LEU A CA 1
ATOM 705 C C . LEU A 1 88 ? 0.271 -7.751 4.980 1.00 95.31 88 LEU A C 1
ATOM 707 O O . LEU A 1 88 ? -0.221 -8.471 5.848 1.00 95.31 88 LEU A O 1
ATOM 711 N N . PRO A 1 89 ? 1.520 -7.259 5.086 1.00 94.81 89 PRO A N 1
ATOM 712 C CA . PRO A 1 89 ? 2.296 -7.347 6.318 1.00 94.81 89 PRO A CA 1
ATOM 713 C C . PRO A 1 89 ? 1.722 -6.451 7.420 1.00 94.81 89 PRO A C 1
ATOM 715 O O . PRO A 1 89 ? 1.318 -5.316 7.161 1.00 94.81 89 PRO A O 1
ATOM 718 N N . ASN A 1 90 ? 1.726 -6.949 8.656 1.00 92.50 90 ASN A N 1
ATOM 719 C CA . ASN A 1 90 ? 1.273 -6.201 9.834 1.00 92.50 90 ASN A CA 1
ATOM 720 C C . ASN A 1 90 ? 2.154 -4.969 10.089 1.00 92.50 90 ASN A C 1
ATOM 722 O O . ASN A 1 90 ? 1.690 -3.929 10.552 1.00 92.50 90 ASN A O 1
ATOM 726 N N . GLU A 1 91 ? 3.432 -5.089 9.741 1.00 92.06 91 GLU A N 1
ATOM 727 C CA . GLU A 1 91 ? 4.487 -4.110 9.955 1.00 92.06 91 GLU A CA 1
ATOM 728 C C . GLU A 1 91 ? 4.210 -2.769 9.257 1.00 92.06 91 GLU A C 1
ATOM 730 O O . GLU A 1 91 ? 4.720 -1.737 9.689 1.00 92.06 91 GLU A O 1
ATOM 735 N N . LEU A 1 92 ? 3.350 -2.739 8.229 1.00 92.12 92 LEU A N 1
ATOM 736 C CA . LEU A 1 92 ? 3.004 -1.512 7.497 1.00 92.12 92 LEU A CA 1
ATOM 737 C C . LEU A 1 92 ? 2.545 -0.368 8.401 1.00 92.12 92 LEU A C 1
ATOM 739 O O . LEU A 1 92 ? 2.840 0.794 8.111 1.00 92.12 92 LEU A O 1
ATOM 743 N N . PHE A 1 93 ? 1.855 -0.696 9.491 1.00 91.31 93 PHE A N 1
ATOM 744 C CA . PHE A 1 93 ? 1.292 0.287 10.413 1.00 91.31 93 PHE A CA 1
ATOM 745 C C . PHE A 1 93 ? 2.286 0.774 11.469 1.00 91.31 93 PHE A C 1
ATOM 747 O O . PHE A 1 93 ? 1.991 1.731 12.167 1.00 91.31 93 PHE A O 1
ATOM 754 N N . PHE A 1 94 ? 3.476 0.173 11.557 1.00 88.19 94 PHE A N 1
ATOM 755 C CA . PHE A 1 94 ? 4.503 0.527 12.546 1.00 88.19 94 PHE A CA 1
ATOM 756 C C . PHE A 1 94 ? 5.754 1.156 11.915 1.00 88.19 94 PHE A C 1
ATOM 758 O O . PHE A 1 94 ? 6.632 1.645 12.620 1.00 88.19 94 PHE A O 1
ATOM 765 N N . LEU A 1 95 ? 5.833 1.188 10.579 1.00 89.75 95 LEU A N 1
ATOM 766 C CA . LEU A 1 95 ? 6.990 1.690 9.822 1.00 89.75 95 LEU A CA 1
ATOM 767 C C . LEU A 1 95 ? 6.869 3.161 9.390 1.00 89.75 95 LEU A C 1
ATOM 769 O O . LEU A 1 95 ? 7.691 3.665 8.616 1.00 89.75 95 LEU A O 1
ATOM 773 N N . ASN A 1 96 ? 5.870 3.888 9.899 1.00 86.75 96 ASN A N 1
ATOM 774 C CA . ASN A 1 96 ? 5.771 5.347 9.784 1.00 86.75 96 ASN A CA 1
ATOM 775 C C . ASN A 1 96 ? 5.798 5.853 8.318 1.00 86.75 96 ASN A C 1
ATOM 777 O O . ASN A 1 96 ? 6.544 6.780 7.957 1.00 86.75 96 ASN A O 1
ATOM 781 N N . ILE A 1 97 ? 5.088 5.156 7.419 1.00 90.81 97 ILE A N 1
ATOM 782 C CA . ILE A 1 97 ? 5.095 5.409 5.962 1.00 90.81 97 ILE A CA 1
ATOM 783 C C . ILE A 1 97 ? 3.902 6.247 5.475 1.00 90.81 97 ILE A C 1
ATOM 785 O O . ILE A 1 97 ? 4.072 7.008 4.516 1.00 90.81 97 ILE A O 1
ATOM 789 N N . GLY A 1 98 ? 2.765 6.201 6.176 1.00 94.50 98 GLY A N 1
ATOM 790 C CA . GLY A 1 98 ? 1.553 6.980 5.893 1.00 94.50 98 GLY A CA 1
ATOM 791 C C . GLY A 1 98 ? 0.609 6.353 4.859 1.00 94.50 98 GLY A C 1
ATOM 792 O O . GLY A 1 98 ? 1.024 5.560 4.014 1.00 94.50 98 GLY A O 1
ATOM 793 N N . HIS A 1 99 ? -0.669 6.736 4.915 1.00 96.56 99 HIS A N 1
ATOM 794 C CA . HIS A 1 99 ? -1.776 6.135 4.152 1.00 96.56 99 HIS A CA 1
ATOM 795 C C . HIS A 1 99 ? -1.558 6.054 2.630 1.00 96.56 99 HIS A C 1
ATOM 797 O O . HIS A 1 99 ? -1.846 5.023 2.020 1.00 96.56 99 HIS A O 1
ATOM 803 N N . GLY A 1 100 ? -1.014 7.102 2.002 1.00 97.38 100 GLY A N 1
ATOM 804 C CA . GLY A 1 100 ? -0.749 7.111 0.556 1.00 97.38 100 GLY A CA 1
ATOM 805 C C . GLY A 1 100 ? 0.281 6.061 0.125 1.00 97.38 100 GLY A C 1
ATOM 806 O O . GLY A 1 100 ? 0.073 5.331 -0.842 1.00 97.38 100 GLY A O 1
ATOM 807 N N . VAL A 1 101 ? 1.361 5.925 0.898 1.00 98.12 101 VAL A N 1
ATOM 808 C CA . VAL A 1 101 ? 2.426 4.942 0.648 1.00 98.12 101 VAL A CA 1
ATOM 809 C C . VAL A 1 101 ? 1.921 3.522 0.896 1.00 98.12 101 VAL A C 1
ATOM 811 O O . VAL A 1 101 ? 2.183 2.635 0.087 1.00 98.12 101 VAL A O 1
ATOM 814 N N . ILE A 1 102 ? 1.147 3.326 1.971 1.00 98.12 102 ILE A N 1
ATOM 815 C CA . ILE A 1 102 ? 0.495 2.047 2.295 1.00 98.12 102 ILE A CA 1
ATOM 816 C C . ILE A 1 102 ? -0.390 1.590 1.133 1.00 98.12 102 ILE A C 1
ATOM 818 O O . ILE A 1 102 ? -0.293 0.444 0.706 1.00 98.12 102 ILE A O 1
ATOM 822 N N . THR A 1 103 ? -1.214 2.488 0.592 1.00 98.44 103 THR A N 1
ATOM 823 C CA . THR A 1 103 ? -2.147 2.161 -0.497 1.00 98.44 103 THR A CA 1
ATOM 824 C C . THR A 1 103 ? -1.409 1.760 -1.773 1.00 98.44 103 THR A C 1
ATOM 826 O O . THR A 1 103 ? -1.746 0.748 -2.385 1.00 98.44 103 THR A O 1
ATOM 829 N N . VAL A 1 104 ? -0.364 2.504 -2.156 1.00 98.69 104 VAL A N 1
ATOM 830 C CA . VAL A 1 104 ? 0.454 2.167 -3.334 1.00 98.69 104 VAL A CA 1
ATOM 831 C C . VAL A 1 104 ? 1.145 0.816 -3.150 1.00 98.69 104 VAL A C 1
ATOM 833 O O . VAL A 1 104 ? 1.081 -0.023 -4.044 1.00 98.69 104 VAL A O 1
ATOM 836 N N . TYR A 1 105 ? 1.751 0.563 -1.988 1.00 98.50 105 TYR A N 1
ATOM 837 C CA . TYR A 1 105 ? 2.399 -0.721 -1.711 1.00 98.50 105 TYR A CA 1
ATOM 838 C C . TYR A 1 105 ? 1.412 -1.890 -1.719 1.00 98.50 105 TYR A C 1
ATOM 840 O O . TYR A 1 105 ? 1.693 -2.937 -2.299 1.00 98.50 105 TYR A O 1
ATOM 848 N N . ALA A 1 106 ? 0.228 -1.701 -1.136 1.00 98.38 106 ALA A N 1
ATOM 849 C CA . ALA A 1 106 ? -0.830 -2.700 -1.155 1.00 98.38 106 ALA A CA 1
ATOM 850 C C . ALA A 1 106 ? -1.281 -3.039 -2.581 1.00 98.38 106 ALA A C 1
ATOM 852 O O . ALA A 1 106 ? -1.530 -4.205 -2.881 1.00 98.38 106 ALA A O 1
ATOM 853 N N . TYR A 1 107 ? -1.345 -2.047 -3.473 1.00 98.56 107 TYR A N 1
ATOM 854 C CA . TYR A 1 107 ? -1.661 -2.289 -4.877 1.00 98.56 107 TYR A CA 1
ATOM 855 C C . TYR A 1 107 ? -0.558 -3.077 -5.600 1.00 98.56 107 TYR A C 1
ATOM 857 O O . TYR A 1 107 ? -0.863 -3.969 -6.391 1.00 98.56 107 TYR A O 1
ATOM 865 N N . LEU A 1 108 ? 0.719 -2.819 -5.293 1.00 98.44 108 LEU A N 1
ATOM 866 C CA . LEU A 1 108 ? 1.828 -3.616 -5.830 1.00 98.44 108 LEU A CA 1
ATOM 867 C C . LEU A 1 108 ? 1.769 -5.072 -5.340 1.00 98.44 108 LEU A C 1
ATOM 869 O O . LEU A 1 108 ? 1.897 -5.980 -6.153 1.00 98.44 108 LEU A O 1
ATOM 873 N N . LEU A 1 109 ? 1.481 -5.303 -4.053 1.00 97.88 109 LEU A N 1
ATOM 874 C CA . LEU A 1 109 ? 1.254 -6.648 -3.496 1.00 97.88 109 LEU A CA 1
ATOM 875 C C . LEU A 1 109 ? 0.045 -7.357 -4.121 1.00 97.88 109 LEU A C 1
ATOM 877 O O . LEU A 1 109 ? 0.039 -8.575 -4.275 1.00 97.88 109 LEU A O 1
ATOM 881 N N . TYR A 1 110 ? -0.993 -6.606 -4.481 1.00 97.56 110 TYR A N 1
ATOM 882 C CA . TYR A 1 110 ? -2.128 -7.142 -5.226 1.00 97.56 110 TYR A CA 1
ATOM 883 C C . TYR A 1 110 ? -1.732 -7.581 -6.649 1.00 97.56 110 TYR A C 1
ATOM 885 O O . TYR A 1 110 ? -2.222 -8.603 -7.126 1.00 97.56 110 TYR A O 1
ATOM 893 N N . CYS A 1 111 ? -0.836 -6.841 -7.311 1.00 97.12 111 CYS A N 1
ATOM 894 C CA . CYS A 1 111 ? -0.347 -7.149 -8.661 1.00 97.12 111 CYS A CA 1
ATOM 895 C C . CYS A 1 111 ? 0.785 -8.192 -8.698 1.00 97.12 111 CYS A C 1
ATOM 897 O O . CYS A 1 111 ? 1.191 -8.597 -9.786 1.00 97.12 111 CYS A O 1
ATOM 899 N N . GLU A 1 112 ? 1.335 -8.561 -7.543 1.00 96.88 112 GLU A N 1
ATOM 900 C CA . GLU A 1 112 ? 2.513 -9.414 -7.403 1.00 96.88 112 GLU A CA 1
ATOM 901 C C . GLU A 1 112 ? 2.278 -10.827 -7.962 1.00 96.88 112 GLU A C 1
ATOM 903 O O . GLU A 1 112 ? 1.375 -11.550 -7.527 1.00 96.88 112 GLU A O 1
ATOM 908 N N . ASP A 1 113 ? 3.158 -11.272 -8.861 1.00 96.56 113 ASP A N 1
ATOM 909 C CA . ASP A 1 113 ? 3.354 -12.701 -9.092 1.00 96.56 113 ASP A CA 1
ATOM 910 C C . ASP A 1 113 ? 4.110 -13.282 -7.892 1.00 96.56 113 ASP A C 1
ATOM 912 O O . ASP A 1 113 ? 5.307 -13.070 -7.710 1.00 96.56 113 ASP A O 1
ATOM 916 N N . ARG A 1 114 ? 3.396 -14.054 -7.069 1.00 90.56 114 ARG A N 1
ATOM 917 C CA . ARG A 1 114 ? 3.911 -14.638 -5.820 1.00 90.56 114 ARG A CA 1
ATOM 918 C C . ARG A 1 114 ? 5.088 -15.592 -6.007 1.00 90.56 114 ARG A C 1
ATOM 920 O O . ARG A 1 114 ? 5.734 -15.930 -5.021 1.00 90.56 114 ARG A O 1
ATOM 927 N N . ARG A 1 115 ? 5.334 -16.084 -7.226 1.00 94.56 115 ARG A N 1
ATOM 928 C CA . ARG A 1 115 ? 6.477 -16.956 -7.523 1.00 94.56 115 ARG A CA 1
ATOM 929 C C . ARG A 1 115 ? 7.752 -16.151 -7.755 1.00 94.56 115 ARG A C 1
ATOM 931 O O . ARG A 1 115 ? 8.831 -16.631 -7.428 1.00 94.56 115 ARG A O 1
ATOM 938 N N . THR A 1 116 ? 7.633 -14.973 -8.357 1.00 96.69 116 THR A N 1
ATOM 939 C CA . THR A 1 116 ? 8.778 -14.128 -8.729 1.00 96.69 116 THR A CA 1
ATOM 940 C C . THR A 1 116 ? 8.946 -12.925 -7.808 1.00 96.69 116 THR A C 1
ATOM 942 O O . THR A 1 116 ? 9.987 -12.278 -7.853 1.00 96.69 116 THR A O 1
ATOM 945 N N . HIS A 1 117 ? 7.941 -12.629 -6.981 1.00 97.25 117 HIS A N 1
ATOM 946 C CA . HIS A 1 117 ? 7.828 -11.412 -6.179 1.00 97.25 117 HIS A CA 1
ATOM 947 C C . HIS A 1 117 ? 7.852 -10.135 -7.020 1.00 97.25 117 HIS A C 1
ATOM 949 O O . HIS A 1 117 ? 8.270 -9.080 -6.551 1.00 97.25 117 HIS A O 1
ATOM 955 N N . GLN A 1 118 ? 7.414 -10.220 -8.278 1.00 98.06 118 GLN A N 1
ATOM 956 C CA . GLN A 1 118 ? 7.490 -9.117 -9.228 1.00 98.06 118 GLN A CA 1
ATOM 957 C C . GLN A 1 118 ? 6.120 -8.683 -9.734 1.00 98.06 118 GLN A C 1
ATOM 959 O O . GLN A 1 118 ? 5.193 -9.481 -9.863 1.00 98.06 118 GLN A O 1
ATOM 964 N N . CYS A 1 119 ? 6.004 -7.402 -10.070 1.00 97.44 119 CYS A N 1
ATOM 965 C CA . CYS A 1 119 ? 4.874 -6.852 -10.809 1.00 97.44 119 CYS A CA 1
ATOM 966 C C . CYS A 1 119 ? 5.328 -5.693 -11.705 1.00 97.44 119 CYS A C 1
ATOM 968 O O . CYS A 1 119 ? 6.390 -5.112 -11.498 1.00 97.44 119 CYS A O 1
ATOM 970 N N . HIS A 1 120 ? 4.531 -5.352 -12.716 1.00 96.62 120 HIS A N 1
ATOM 971 C CA . HIS A 1 120 ? 4.871 -4.293 -13.677 1.00 96.62 120 HIS A CA 1
ATOM 972 C C . HIS A 1 120 ? 3.681 -3.387 -14.081 1.00 96.62 120 HIS A C 1
ATOM 974 O O . HIS A 1 120 ? 3.515 -3.072 -15.274 1.00 96.62 120 HIS A O 1
ATOM 980 N N . PRO A 1 121 ? 2.797 -2.971 -13.144 1.00 97.31 121 PRO A N 1
ATOM 981 C CA . PRO A 1 121 ? 1.768 -1.986 -13.465 1.00 97.31 121 PRO A CA 1
ATOM 982 C C . PRO A 1 121 ? 2.415 -0.660 -13.894 1.00 97.31 121 PRO A C 1
ATOM 984 O O . PRO A 1 121 ? 3.423 -0.232 -13.343 1.00 97.31 121 PRO A O 1
ATOM 987 N N . SER A 1 122 ? 1.843 0.027 -14.884 1.00 96.19 122 SER A N 1
ATOM 988 C CA . SER A 1 122 ? 2.345 1.355 -15.257 1.00 96.19 122 SER A CA 1
ATOM 989 C C . SER A 1 122 ? 2.025 2.380 -14.161 1.00 96.19 122 SER A C 1
ATOM 991 O O . SER A 1 122 ? 1.023 2.235 -13.459 1.00 96.19 122 SER A O 1
ATOM 993 N N . TYR A 1 123 ? 2.788 3.475 -14.059 1.00 96.75 123 TYR A N 1
ATOM 994 C CA . TYR A 1 123 ? 2.443 4.558 -13.125 1.00 96.75 123 TYR A CA 1
ATOM 995 C C . TYR A 1 123 ? 1.022 5.094 -13.326 1.00 96.75 123 TYR A C 1
ATOM 997 O O . TYR A 1 123 ? 0.375 5.451 -12.347 1.00 96.75 123 TYR A O 1
ATOM 1005 N N . ARG A 1 124 ? 0.526 5.124 -14.572 1.00 96.75 124 ARG A N 1
ATOM 1006 C CA . ARG A 1 124 ? -0.853 5.530 -14.884 1.00 96.75 124 ARG A CA 1
ATOM 1007 C C . ARG A 1 124 ? -1.863 4.532 -14.326 1.00 96.75 124 ARG A C 1
ATOM 1009 O O . ARG A 1 124 ? -2.776 4.932 -13.628 1.00 96.75 124 ARG A O 1
ATOM 1016 N N . THR A 1 125 ? -1.627 3.237 -14.525 1.00 97.62 125 THR A N 1
ATOM 1017 C CA . THR A 1 125 ? -2.479 2.176 -13.969 1.00 97.62 125 THR A CA 1
ATOM 1018 C C . THR A 1 125 ? -2.561 2.261 -12.446 1.00 97.62 125 THR A C 1
ATOM 1020 O O . THR A 1 125 ? -3.649 2.186 -11.887 1.00 97.62 125 THR A O 1
ATOM 1023 N N . ILE A 1 126 ? -1.421 2.462 -11.774 1.00 98.12 126 ILE A N 1
ATOM 1024 C CA . ILE A 1 126 ? -1.397 2.649 -10.319 1.00 98.12 126 ILE A CA 1
ATOM 1025 C C . ILE A 1 126 ? -2.199 3.903 -9.949 1.00 98.12 126 ILE A C 1
ATOM 1027 O O . ILE A 1 126 ? -3.077 3.820 -9.102 1.00 98.12 126 ILE A O 1
ATOM 1031 N N . SER A 1 127 ? -1.921 5.036 -10.605 1.00 98.12 127 SER A N 1
ATOM 1032 C CA . SER A 1 127 ? -2.587 6.336 -10.408 1.00 98.12 127 SER A CA 1
ATOM 1033 C C . SER A 1 127 ? -4.108 6.219 -10.469 1.00 98.12 127 SER A C 1
ATOM 1035 O O . SER A 1 127 ? -4.787 6.691 -9.557 1.00 98.12 127 SER A O 1
ATOM 1037 N N . ASP A 1 128 ? -4.618 5.541 -11.496 1.00 97.75 128 ASP A N 1
ATOM 1038 C CA . ASP A 1 128 ? -6.048 5.381 -11.740 1.00 97.75 128 ASP A CA 1
ATOM 1039 C C . ASP A 1 128 ? -6.714 4.532 -10.649 1.00 97.75 128 ASP A C 1
ATOM 1041 O O . ASP A 1 128 ? -7.747 4.928 -10.109 1.00 97.75 128 ASP A O 1
ATOM 1045 N N . VAL A 1 129 ? -6.105 3.397 -10.277 1.00 97.62 129 VAL A N 1
ATOM 1046 C CA . VAL A 1 129 ? -6.687 2.464 -9.296 1.00 97.62 129 VAL A CA 1
ATOM 1047 C C . VAL A 1 129 ? -6.616 2.997 -7.868 1.00 97.62 129 VAL A C 1
ATOM 1049 O O . VAL A 1 129 ? -7.559 2.824 -7.101 1.00 97.62 129 VAL A O 1
ATOM 1052 N N . VAL A 1 130 ? -5.515 3.648 -7.488 1.00 97.38 130 VAL A N 1
ATOM 1053 C CA . VAL A 1 130 ? -5.338 4.161 -6.117 1.00 97.38 130 VAL A CA 1
ATOM 1054 C C . VAL A 1 130 ? -5.856 5.593 -5.947 1.00 97.38 130 VAL A C 1
ATOM 1056 O O . VAL A 1 130 ? -5.707 6.171 -4.873 1.00 97.38 130 VAL A O 1
ATOM 1059 N N . HIS A 1 131 ? -6.444 6.179 -6.995 1.00 97.38 131 HIS A N 1
ATOM 1060 C CA . HIS A 1 131 ? -6.977 7.546 -7.020 1.00 97.38 131 HIS A CA 1
ATOM 1061 C C . HIS A 1 131 ? -5.968 8.614 -6.573 1.00 97.38 131 HIS A C 1
ATOM 1063 O O . HIS A 1 131 ? -6.289 9.537 -5.819 1.00 97.38 131 HIS A O 1
ATOM 1069 N N . LEU A 1 132 ? -4.731 8.488 -7.048 1.00 97.62 132 LEU A N 1
ATOM 1070 C CA . LEU A 1 132 ? -3.667 9.472 -6.857 1.00 97.62 132 LEU A CA 1
ATOM 1071 C C . LEU A 1 132 ? -3.285 10.087 -8.195 1.00 97.62 132 LEU A C 1
ATOM 1073 O O . LEU A 1 132 ? -3.575 9.525 -9.242 1.00 97.62 132 LEU A O 1
ATOM 1077 N N . THR A 1 133 ? -2.592 11.223 -8.177 1.00 98.19 133 THR A N 1
ATOM 1078 C CA . THR A 1 133 ? -1.912 11.722 -9.378 1.00 98.19 133 THR A CA 1
ATOM 1079 C C . THR A 1 133 ? -0.661 10.893 -9.665 1.00 98.19 133 THR A C 1
ATOM 1081 O O . THR A 1 133 ? 0.001 10.413 -8.741 1.00 98.19 133 THR A O 1
ATOM 1084 N N . VAL A 1 134 ? -0.262 10.807 -10.937 1.00 98.06 134 VAL A N 1
ATOM 1085 C CA . VAL A 1 134 ? 0.971 10.113 -11.355 1.00 98.06 134 VAL A CA 1
ATOM 1086 C C . VAL A 1 134 ? 2.199 10.632 -10.595 1.00 98.06 134 VAL A C 1
ATOM 1088 O O . VAL A 1 134 ? 3.032 9.843 -10.159 1.00 98.06 134 VAL A O 1
ATOM 1091 N N . SER A 1 135 ? 2.291 11.947 -10.371 1.00 98.19 135 SER A N 1
ATOM 1092 C CA . SER A 1 135 ? 3.386 12.559 -9.607 1.00 98.19 135 SER A CA 1
ATOM 1093 C C . SER A 1 135 ? 3.425 12.092 -8.148 1.00 98.19 135 SER A C 1
ATOM 1095 O O . SER A 1 135 ? 4.497 11.814 -7.608 1.00 98.19 135 SER A O 1
ATOM 1097 N N . THR A 1 136 ? 2.262 11.951 -7.513 1.00 98.25 136 THR A N 1
ATOM 1098 C CA . THR A 1 136 ? 2.160 11.443 -6.140 1.00 98.25 136 THR A CA 1
ATOM 1099 C C . THR A 1 136 ? 2.499 9.956 -6.076 1.00 98.25 136 THR A C 1
ATOM 1101 O O . THR A 1 136 ? 3.220 9.537 -5.172 1.00 98.25 136 THR A O 1
ATOM 1104 N N . VAL A 1 137 ? 2.062 9.168 -7.065 1.00 98.44 137 VAL A N 1
ATOM 1105 C CA . VAL A 1 137 ? 2.456 7.758 -7.192 1.00 98.44 137 VAL A CA 1
ATOM 1106 C C . VAL A 1 137 ? 3.970 7.630 -7.302 1.00 98.44 137 VAL A C 1
ATOM 1108 O O . VAL A 1 137 ? 4.557 6.867 -6.541 1.00 98.44 137 VAL A O 1
ATOM 1111 N N . MET A 1 138 ? 4.618 8.403 -8.180 1.00 98.06 138 MET A N 1
ATOM 1112 C CA . MET A 1 138 ? 6.080 8.405 -8.313 1.00 98.06 138 MET A CA 1
ATOM 1113 C C . MET A 1 138 ? 6.760 8.708 -6.974 1.00 98.06 138 MET A C 1
ATOM 1115 O O . MET A 1 138 ? 7.626 7.951 -6.549 1.00 98.06 138 MET A O 1
ATOM 1119 N N . LYS A 1 139 ? 6.306 9.743 -6.253 1.00 98.44 139 LYS A N 1
ATOM 1120 C CA . LYS A 1 139 ? 6.822 10.079 -4.916 1.00 98.44 139 LYS A CA 1
ATOM 1121 C C . LYS A 1 139 ? 6.669 8.925 -3.918 1.00 98.44 139 LYS A C 1
ATOM 1123 O O . LYS A 1 139 ? 7.566 8.686 -3.110 1.00 98.44 139 LYS A O 1
ATOM 1128 N N . HIS A 1 140 ? 5.540 8.221 -3.933 1.00 98.44 140 HIS A N 1
ATOM 1129 C CA . HIS A 1 140 ? 5.317 7.072 -3.053 1.00 98.44 140 HIS A CA 1
ATOM 1130 C C . HIS A 1 140 ? 6.161 5.859 -3.447 1.00 98.44 140 HIS A C 1
ATOM 1132 O O . HIS A 1 140 ? 6.705 5.212 -2.559 1.00 98.44 140 HIS A O 1
ATOM 1138 N N . ILE A 1 141 ? 6.339 5.597 -4.743 1.00 98.38 141 ILE A N 1
ATOM 1139 C CA . ILE A 1 141 ? 7.228 4.545 -5.252 1.00 98.38 141 ILE A CA 1
ATOM 1140 C C . ILE A 1 141 ? 8.675 4.812 -4.840 1.00 98.38 141 ILE A C 1
ATOM 1142 O O . ILE A 1 141 ? 9.315 3.916 -4.300 1.00 98.38 141 ILE A O 1
ATOM 1146 N N . THR A 1 142 ? 9.169 6.043 -5.006 1.00 98.19 142 THR A N 1
ATOM 1147 C CA . THR A 1 142 ? 10.505 6.432 -4.532 1.00 98.19 142 THR A CA 1
ATOM 1148 C C . THR A 1 142 ? 10.640 6.188 -3.033 1.00 98.19 142 THR A C 1
ATOM 1150 O O . THR A 1 142 ? 11.559 5.502 -2.609 1.00 98.19 142 THR A O 1
ATOM 1153 N N . LYS A 1 143 ? 9.660 6.620 -2.228 1.00 97.75 143 LYS A N 1
ATOM 1154 C CA . LYS A 1 143 ? 9.682 6.384 -0.777 1.00 97.75 143 LYS A CA 1
ATOM 1155 C C . LYS A 1 143 ? 9.664 4.893 -0.403 1.00 97.75 143 LYS A C 1
ATOM 1157 O O . LYS A 1 143 ? 10.254 4.530 0.611 1.00 97.75 143 LYS A O 1
ATOM 1162 N N . LEU A 1 144 ? 8.985 4.040 -1.173 1.00 98.25 144 LEU A N 1
ATOM 1163 C CA . LEU A 1 144 ? 9.004 2.586 -0.969 1.00 98.25 144 LEU A CA 1
ATOM 1164 C C . LEU A 1 144 ? 10.372 1.987 -1.300 1.00 98.25 144 LEU A C 1
ATOM 1166 O O . LEU A 1 144 ? 10.854 1.146 -0.543 1.00 98.25 144 LEU A O 1
ATOM 1170 N N . ALA A 1 145 ? 10.993 2.436 -2.390 1.00 98.12 145 ALA A N 1
ATOM 1171 C CA . ALA A 1 145 ? 12.321 1.994 -2.791 1.00 98.12 145 ALA A CA 1
ATOM 1172 C C . ALA A 1 145 ? 13.392 2.426 -1.778 1.00 98.12 145 ALA A C 1
ATOM 1174 O O . ALA A 1 145 ? 14.146 1.591 -1.285 1.00 98.12 145 ALA A O 1
ATOM 1175 N N . ASP A 1 146 ? 13.387 3.701 -1.377 1.00 96.75 146 ASP A N 1
ATOM 1176 C CA . ASP A 1 146 ? 14.324 4.251 -0.389 1.00 96.75 146 ASP A CA 1
ATOM 1177 C C . ASP A 1 146 ? 14.267 3.477 0.933 1.00 96.75 146 ASP A C 1
ATOM 1179 O O . ASP A 1 146 ? 15.292 3.212 1.559 1.00 96.75 146 ASP A O 1
ATOM 1183 N N . ARG A 1 147 ? 13.057 3.068 1.338 1.00 96.31 147 ARG A N 1
ATOM 1184 C CA . ARG A 1 147 ? 12.802 2.308 2.569 1.00 96.31 147 ARG A CA 1
ATOM 1185 C C . ARG A 1 147 ? 12.854 0.792 2.397 1.00 96.31 147 ARG A C 1
ATOM 1187 O O . ARG A 1 147 ? 12.358 0.084 3.266 1.00 96.31 147 ARG A O 1
ATOM 1194 N N . GLN A 1 148 ? 13.430 0.292 1.305 1.00 97.38 148 GLN A N 1
ATOM 1195 C CA . GLN A 1 148 ? 13.680 -1.139 1.096 1.00 97.38 148 GLN A CA 1
ATOM 1196 C C . GLN A 1 148 ? 12.411 -2.017 1.108 1.00 97.38 148 GLN A C 1
ATOM 1198 O O . GLN A 1 148 ? 12.470 -3.197 1.446 1.00 97.38 148 GLN A O 1
ATOM 1203 N N . PHE A 1 149 ? 11.253 -1.468 0.725 1.00 98.06 149 PHE A N 1
ATOM 1204 C CA . PHE A 1 149 ? 10.039 -2.267 0.498 1.00 98.06 149 PHE A CA 1
ATOM 1205 C C . PHE A 1 149 ? 10.035 -2.923 -0.881 1.00 98.06 149 PHE A C 1
ATOM 1207 O O . PHE A 1 149 ? 9.457 -3.997 -1.055 1.00 98.06 149 PHE A O 1
ATOM 1214 N N . ILE A 1 150 ? 10.626 -2.245 -1.865 1.00 98.56 150 ILE A N 1
ATOM 1215 C CA . ILE A 1 150 ? 10.675 -2.676 -3.261 1.00 98.56 150 ILE A CA 1
ATOM 1216 C C . ILE A 1 150 ? 12.014 -2.292 -3.893 1.00 98.56 150 ILE A C 1
ATOM 1218 O O . ILE A 1 150 ? 12.656 -1.343 -3.448 1.00 98.56 150 ILE A O 1
ATOM 1222 N N . THR A 1 151 ? 12.386 -2.952 -4.985 1.00 98.38 151 THR A N 1
ATOM 1223 C CA 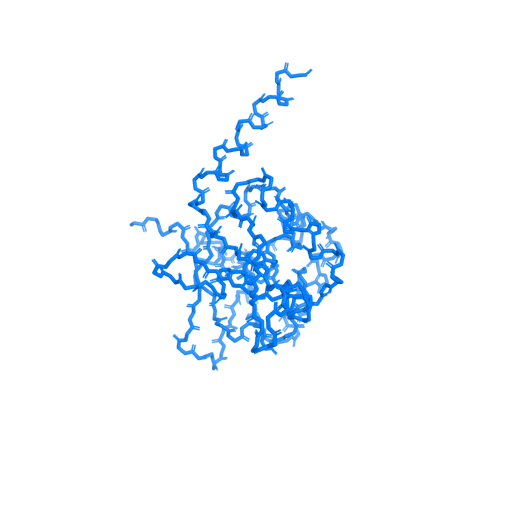. THR A 1 151 ? 13.295 -2.376 -5.988 1.00 98.38 151 THR A CA 1
ATOM 1224 C C . THR A 1 151 ? 12.506 -1.933 -7.214 1.00 98.38 151 THR A C 1
ATOM 1226 O O . THR A 1 151 ? 11.399 -2.417 -7.464 1.00 98.38 151 THR A O 1
ATOM 1229 N N . VAL A 1 152 ? 13.061 -0.980 -7.963 1.00 97.81 152 VAL A N 1
ATOM 1230 C CA . VAL A 1 152 ? 12.457 -0.443 -9.185 1.00 97.81 152 VAL A CA 1
ATOM 1231 C C . VAL A 1 152 ? 13.480 -0.527 -10.306 1.00 97.81 152 VAL A C 1
ATOM 1233 O O . VAL A 1 152 ? 14.539 0.0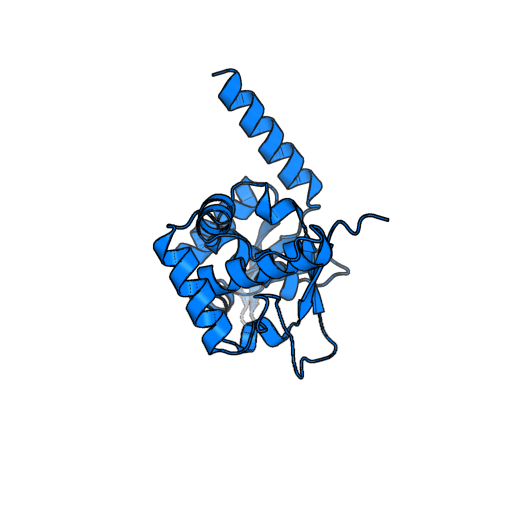90 -10.222 1.00 97.81 152 VAL A O 1
ATOM 1236 N N . GLU A 1 153 ? 13.144 -1.249 -11.366 1.00 96.31 153 GLU A N 1
ATOM 1237 C CA . GLU A 1 153 ? 13.973 -1.378 -12.562 1.00 96.31 153 GLU A CA 1
ATOM 1238 C C . GLU A 1 153 ? 13.203 -0.841 -13.770 1.00 96.31 153 GLU A C 1
ATOM 1240 O O . GLU A 1 153 ? 12.043 -1.192 -13.997 1.00 96.31 153 GLU A O 1
ATOM 1245 N N . SER A 1 154 ? 13.828 0.032 -14.559 1.00 91.00 154 SER A N 1
ATOM 1246 C CA . SER A 1 154 ? 13.235 0.485 -15.816 1.00 91.00 154 SER A CA 1
ATOM 1247 C C . SER A 1 154 ? 13.408 -0.594 -16.879 1.00 91.00 154 SER A C 1
ATOM 1249 O O . SER A 1 154 ? 14.503 -1.114 -17.093 1.00 91.00 154 SER A O 1
ATOM 1251 N N . THR A 1 155 ? 12.320 -0.945 -17.564 1.00 88.69 155 THR A N 1
ATOM 1252 C CA . THR A 1 155 ? 12.372 -1.932 -18.647 1.00 88.69 155 THR A CA 1
ATOM 1253 C C . THR A 1 155 ? 12.319 -1.245 -20.004 1.00 88.69 155 THR A C 1
ATOM 1255 O O . THR A 1 155 ? 11.905 -0.091 -20.143 1.00 88.69 155 THR A O 1
ATOM 1258 N N . SER A 1 156 ? 12.754 -1.955 -21.039 1.00 88.31 156 SER A N 1
ATOM 1259 C CA . SER A 1 156 ? 12.620 -1.507 -22.421 1.00 88.31 156 SER A CA 1
ATOM 1260 C C . SER A 1 156 ? 12.403 -2.701 -23.334 1.00 88.31 156 SER A C 1
ATOM 1262 O O . SER A 1 156 ? 12.855 -3.802 -23.024 1.00 88.31 156 SER A O 1
ATOM 1264 N N . TYR A 1 157 ? 11.718 -2.487 -24.450 1.00 86.62 157 TYR A N 1
ATOM 1265 C CA . TYR A 1 157 ? 11.507 -3.507 -25.471 1.00 86.62 157 TYR A CA 1
ATOM 1266 C C . TYR A 1 157 ? 11.808 -2.937 -26.854 1.00 86.62 157 TYR A C 1
ATOM 1268 O O . TYR A 1 157 ? 11.759 -1.726 -27.063 1.00 86.62 157 TYR A O 1
ATOM 1276 N N . ILE A 1 158 ? 12.147 -3.816 -27.792 1.00 90.44 158 ILE A N 1
ATOM 1277 C CA . ILE A 1 158 ? 12.396 -3.455 -29.188 1.00 90.44 158 ILE A CA 1
ATOM 1278 C C . ILE A 1 158 ? 11.164 -3.865 -29.990 1.00 90.44 158 ILE A C 1
ATOM 1280 O O . ILE A 1 158 ? 10.715 -5.009 -29.897 1.00 90.44 158 ILE A O 1
ATOM 1284 N N . ASP A 1 159 ? 10.578 -2.930 -30.734 1.00 90.25 159 ASP A N 1
ATOM 1285 C CA . ASP A 1 159 ? 9.437 -3.238 -31.590 1.00 90.25 159 ASP A CA 1
ATOM 1286 C C . ASP A 1 159 ? 9.856 -3.990 -32.866 1.00 90.25 159 ASP A C 1
ATOM 1288 O O . ASP A 1 159 ? 11.035 -4.156 -33.181 1.00 90.25 159 ASP A O 1
ATOM 1292 N N . LYS A 1 160 ? 8.872 -4.434 -33.655 1.00 91.12 160 LYS A N 1
ATOM 1293 C CA . LYS A 1 160 ? 9.115 -5.151 -34.920 1.00 91.12 160 LYS A CA 1
ATOM 1294 C C . LYS A 1 160 ? 9.882 -4.323 -35.966 1.00 91.12 160 LYS A C 1
ATOM 1296 O O . LYS A 1 160 ? 10.304 -4.880 -36.973 1.00 91.12 160 LYS A O 1
ATOM 1301 N N . ARG A 1 161 ? 10.018 -3.008 -35.762 1.00 92.25 161 ARG A N 1
ATOM 1302 C CA . ARG A 1 161 ? 10.741 -2.069 -36.631 1.00 92.25 161 ARG A CA 1
ATOM 1303 C C . ARG A 1 161 ? 12.152 -1.767 -36.109 1.00 92.25 161 ARG A C 1
ATOM 1305 O O . ARG A 1 161 ? 12.847 -0.963 -36.718 1.00 92.25 161 ARG A O 1
ATOM 1312 N N . GLY A 1 162 ? 12.581 -2.399 -35.014 1.00 90.12 162 GLY A N 1
ATOM 1313 C CA . GLY A 1 162 ? 13.898 -2.190 -34.412 1.00 90.12 162 GLY A CA 1
ATOM 1314 C C . GLY A 1 162 ? 13.984 -0.974 -33.484 1.00 90.12 162 GLY A C 1
ATOM 1315 O O . GLY A 1 162 ? 15.074 -0.650 -33.019 1.00 90.12 162 GLY A O 1
ATOM 1316 N N . MET A 1 163 ? 12.867 -0.301 -33.182 1.00 90.75 163 MET A N 1
ATOM 1317 C CA . MET A 1 163 ? 12.859 0.870 -32.301 1.00 90.75 163 MET A CA 1
ATOM 1318 C C . MET A 1 163 ? 12.774 0.450 -30.833 1.00 90.75 163 MET A C 1
ATOM 1320 O O . MET A 1 163 ? 11.924 -0.360 -30.457 1.00 90.75 163 MET A O 1
ATOM 1324 N N . LYS A 1 164 ? 13.640 1.027 -29.992 1.00 91.75 164 LYS A N 1
ATOM 1325 C CA . LYS A 1 164 ? 13.632 0.817 -28.539 1.00 91.75 164 LYS A CA 1
ATOM 1326 C C . LYS A 1 164 ? 12.573 1.702 -27.881 1.00 91.75 164 LYS A C 1
ATOM 1328 O O . LYS A 1 164 ? 12.651 2.926 -27.955 1.00 91.75 164 LYS A O 1
ATOM 1333 N N . TRP A 1 165 ? 11.635 1.076 -27.183 1.00 88.44 165 TRP A N 1
ATOM 1334 C CA . TRP A 1 165 ? 10.590 1.729 -26.405 1.00 88.44 165 TRP A CA 1
ATOM 1335 C C . TRP A 1 165 ? 10.813 1.509 -24.914 1.00 88.44 165 TRP A C 1
ATOM 1337 O O . TRP A 1 165 ? 11.217 0.425 -24.486 1.00 88.44 165 TRP A O 1
ATOM 1347 N N . ASN A 1 166 ? 10.513 2.532 -24.115 1.00 86.00 166 ASN A N 1
ATOM 1348 C CA . ASN A 1 166 ? 10.471 2.389 -22.664 1.00 86.00 166 ASN A CA 1
ATOM 1349 C C . ASN A 1 166 ? 9.260 1.529 -22.290 1.00 86.00 166 ASN A C 1
ATOM 1351 O O . ASN A 1 166 ? 8.130 1.830 -22.679 1.00 86.00 166 ASN A O 1
ATOM 1355 N N . GLY A 1 167 ? 9.513 0.444 -21.566 1.00 86.19 167 GLY A N 1
ATOM 1356 C CA . GLY A 1 167 ? 8.473 -0.388 -20.985 1.00 86.19 167 GLY A CA 1
ATOM 1357 C C . GLY A 1 167 ? 7.984 0.179 -19.655 1.00 86.19 167 GLY A C 1
ATOM 1358 O O . GLY A 1 167 ? 8.404 1.249 -19.207 1.00 86.19 167 GLY A O 1
ATOM 1359 N N . ASN A 1 168 ? 7.092 -0.563 -19.004 1.00 91.75 168 ASN A N 1
ATOM 1360 C CA . ASN A 1 168 ? 6.716 -0.267 -17.625 1.00 91.75 168 ASN A CA 1
ATOM 1361 C C . ASN A 1 168 ? 7.889 -0.569 -16.689 1.00 91.75 168 ASN A C 1
ATOM 1363 O O . ASN A 1 168 ? 8.746 -1.396 -16.997 1.00 91.75 168 ASN A O 1
ATOM 1367 N N . ASN A 1 169 ? 7.913 0.054 -15.518 1.00 93.94 169 ASN A N 1
ATOM 1368 C CA . ASN A 1 169 ? 8.879 -0.349 -14.505 1.00 93.94 169 ASN A CA 1
ATOM 1369 C C . ASN A 1 169 ? 8.545 -1.754 -13.995 1.00 93.94 169 ASN A C 1
ATOM 1371 O O . ASN A 1 169 ? 7.374 -2.103 -13.840 1.00 93.94 169 ASN A O 1
ATOM 1375 N N . LEU A 1 170 ? 9.588 -2.533 -13.740 1.00 97.06 170 LEU A N 1
ATOM 1376 C CA . LEU A 1 170 ? 9.520 -3.776 -12.998 1.00 97.06 170 LEU A CA 1
ATOM 1377 C C . LEU A 1 170 ? 9.737 -3.444 -11.524 1.00 97.06 170 LEU A C 1
ATOM 1379 O O . LEU A 1 170 ? 10.736 -2.825 -11.155 1.00 97.06 170 LEU A O 1
ATOM 1383 N N . TYR A 1 171 ? 8.781 -3.830 -10.691 1.00 98.50 171 TYR A N 1
ATOM 1384 C CA . TYR A 1 171 ? 8.874 -3.705 -9.246 1.00 98.50 171 TYR A CA 1
ATOM 1385 C C . TYR A 1 171 ? 9.110 -5.087 -8.662 1.00 98.50 171 TYR A C 1
ATOM 1387 O O . TYR A 1 171 ? 8.309 -5.988 -8.913 1.00 98.50 171 TYR A O 1
ATOM 1395 N N . THR A 1 172 ? 10.162 -5.241 -7.864 1.00 98.50 172 THR A N 1
ATOM 1396 C CA . THR A 1 172 ? 10.377 -6.458 -7.071 1.00 98.50 172 THR A CA 1
ATOM 1397 C C . THR A 1 172 ? 10.034 -6.159 -5.621 1.00 98.50 172 THR A C 1
ATOM 1399 O O . THR A 1 172 ? 10.601 -5.240 -5.034 1.00 98.50 172 THR A O 1
ATOM 1402 N N . ILE A 1 173 ? 9.095 -6.905 -5.044 1.00 98.31 173 ILE A N 1
ATOM 1403 C CA . ILE A 1 173 ? 8.721 -6.823 -3.634 1.00 98.31 173 ILE A CA 1
ATOM 1404 C C . ILE A 1 173 ? 9.839 -7.450 -2.801 1.00 98.31 173 ILE A C 1
ATOM 1406 O O . ILE A 1 173 ? 10.195 -8.612 -2.992 1.00 98.31 173 ILE A O 1
ATOM 1410 N N . LEU A 1 174 ? 10.387 -6.684 -1.862 1.00 97.56 174 LEU A N 1
ATOM 1411 C CA . LEU A 1 174 ? 11.428 -7.164 -0.961 1.00 97.56 174 LEU A CA 1
ATOM 1412 C C . LEU A 1 174 ? 10.816 -7.802 0.298 1.00 97.56 174 LEU A C 1
ATOM 1414 O O . LEU A 1 174 ? 9.690 -7.465 0.689 1.00 97.56 174 LEU A O 1
ATOM 1418 N N . PRO A 1 175 ? 11.541 -8.712 0.978 1.00 95.56 175 PRO A N 1
ATOM 1419 C CA . PRO A 1 175 ? 11.129 -9.213 2.281 1.00 95.56 175 PRO A CA 1
ATOM 1420 C C . PRO A 1 175 ? 10.893 -8.063 3.265 1.00 95.56 175 PRO A C 1
ATOM 1422 O O . PRO A 1 175 ? 11.758 -7.209 3.442 1.00 95.56 175 PRO A O 1
ATOM 1425 N N . ILE A 1 176 ? 9.754 -8.077 3.970 1.00 94.44 176 ILE A N 1
ATOM 1426 C CA . ILE A 1 176 ? 9.367 -6.996 4.898 1.00 94.44 176 ILE A CA 1
ATOM 1427 C C . ILE A 1 176 ? 10.419 -6.726 5.986 1.00 94.44 176 ILE A C 1
ATOM 1429 O O . ILE A 1 176 ? 10.531 -5.604 6.473 1.00 94.44 176 ILE A O 1
ATOM 1433 N N . GLN A 1 177 ? 11.228 -7.736 6.326 1.00 93.94 177 GLN A N 1
ATOM 1434 C CA . GLN A 1 177 ? 12.340 -7.601 7.263 1.00 93.94 177 GLN A CA 1
ATOM 1435 C C . GLN A 1 177 ? 13.355 -6.541 6.819 1.00 93.94 177 GLN A C 1
ATOM 1437 O O . GLN A 1 177 ? 13.817 -5.783 7.658 1.00 93.94 177 GLN A O 1
ATOM 1442 N N . MET A 1 178 ? 13.631 -6.408 5.517 1.00 95.94 178 MET A N 1
ATOM 1443 C CA . MET A 1 178 ? 14.556 -5.383 5.020 1.00 95.94 178 MET A CA 1
ATOM 1444 C C . MET A 1 178 ? 14.052 -3.969 5.314 1.00 95.94 178 MET A C 1
ATOM 1446 O O . MET A 1 178 ? 14.817 -3.113 5.754 1.00 95.94 178 MET A O 1
ATOM 1450 N N . ALA A 1 179 ? 12.753 -3.731 5.116 1.00 95.56 179 ALA A N 1
ATOM 1451 C CA . ALA A 1 179 ? 12.135 -2.451 5.438 1.00 95.56 179 ALA A CA 1
ATOM 1452 C C . ALA A 1 179 ? 12.111 -2.189 6.952 1.00 95.56 179 ALA A C 1
ATOM 1454 O O . ALA A 1 179 ? 12.341 -1.057 7.381 1.00 95.56 179 ALA A O 1
ATOM 1455 N N . MET A 1 180 ? 11.868 -3.225 7.765 1.00 94.25 180 MET A N 1
ATOM 1456 C CA . MET A 1 180 ? 11.964 -3.127 9.224 1.00 94.25 180 MET A CA 1
ATOM 1457 C C . MET A 1 180 ? 13.369 -2.735 9.673 1.00 94.25 180 MET A C 1
ATOM 1459 O O . MET A 1 180 ? 13.521 -1.737 10.372 1.00 94.25 180 MET A O 1
ATOM 1463 N N . ASP A 1 181 ? 14.384 -3.479 9.237 1.00 94.50 181 ASP A N 1
ATOM 1464 C CA . ASP A 1 181 ? 15.777 -3.258 9.622 1.00 94.50 181 ASP A CA 1
ATOM 1465 C C . ASP A 1 181 ? 16.230 -1.852 9.217 1.00 94.50 181 ASP A C 1
ATOM 1467 O O . ASP A 1 181 ? 16.788 -1.121 10.036 1.00 94.50 181 ASP A O 1
ATOM 1471 N N . TYR A 1 182 ? 15.892 -1.424 7.994 1.00 94.06 182 TYR A N 1
ATOM 1472 C CA . TYR A 1 182 ? 16.155 -0.066 7.523 1.00 94.06 182 TYR A CA 1
ATOM 1473 C C . TYR A 1 182 ? 15.491 0.993 8.416 1.00 94.06 182 TYR A C 1
ATOM 1475 O O . TYR A 1 182 ? 16.134 1.958 8.835 1.00 94.06 182 TYR A O 1
ATOM 1483 N N . CYS A 1 183 ? 14.202 0.833 8.730 1.00 90.06 183 CYS A N 1
ATOM 1484 C CA . CYS A 1 183 ? 13.474 1.780 9.572 1.00 90.06 183 CYS A CA 1
ATOM 1485 C C . CYS A 1 183 ? 14.038 1.847 10.997 1.00 90.06 183 CYS A C 1
ATOM 1487 O O . CYS A 1 183 ? 14.178 2.951 11.524 1.00 90.06 183 CYS A O 1
ATOM 1489 N N . TYR A 1 184 ? 14.388 0.710 11.601 1.00 89.19 184 TYR A N 1
ATOM 1490 C CA . TYR A 1 184 ? 14.976 0.670 12.940 1.00 89.19 184 TYR A CA 1
ATOM 1491 C C . TYR A 1 184 ? 16.363 1.312 12.976 1.00 89.19 184 TYR A C 1
ATOM 1493 O O . TYR A 1 184 ? 16.631 2.130 13.854 1.00 89.19 184 TYR A O 1
ATOM 1501 N N . GLN A 1 185 ? 17.216 1.036 11.986 1.00 91.44 185 GLN A N 1
ATOM 1502 C CA . GLN A 1 185 ? 18.517 1.698 11.860 1.00 91.44 185 GLN A CA 1
ATOM 1503 C C . GLN A 1 185 ? 18.368 3.220 11.737 1.00 91.44 185 GLN A C 1
ATOM 1505 O O . GLN A 1 185 ? 19.050 3.970 12.429 1.00 91.44 185 GLN A O 1
ATOM 1510 N N . GLN A 1 186 ? 17.428 3.695 10.916 1.00 89.69 186 GLN A N 1
ATOM 1511 C CA . GLN A 1 186 ? 17.167 5.130 10.773 1.00 89.69 186 GLN A CA 1
ATOM 1512 C C . GLN A 1 186 ? 16.606 5.778 12.045 1.00 89.69 186 GLN A C 1
ATOM 1514 O O . GLN A 1 186 ? 16.842 6.961 12.281 1.00 89.69 186 GLN A O 1
ATOM 1519 N N . GLN A 1 187 ? 15.851 5.041 12.862 1.00 87.00 187 GLN A N 1
ATOM 1520 C CA . GLN A 1 187 ? 15.390 5.533 14.161 1.00 87.00 187 GLN A CA 1
ATOM 1521 C C . GLN A 1 187 ? 16.549 5.670 15.151 1.00 87.00 187 GLN A C 1
ATOM 1523 O O . GLN A 1 187 ? 16.633 6.700 15.811 1.00 87.00 187 GLN A O 1
ATOM 1528 N N . LEU A 1 188 ? 17.458 4.691 15.209 1.00 90.38 188 LEU A N 1
ATOM 1529 C CA . LEU A 1 188 ? 18.647 4.746 16.067 1.00 90.38 188 LEU A CA 1
ATOM 1530 C C . LEU A 1 188 ? 19.536 5.947 15.722 1.00 90.38 188 LEU A C 1
ATOM 1532 O O . LEU A 1 188 ? 19.835 6.751 16.597 1.00 90.38 188 LEU A O 1
ATOM 1536 N N . LEU A 1 189 ? 19.834 6.150 14.435 1.00 91.25 189 LEU A N 1
ATOM 1537 C CA . LEU A 1 189 ? 20.646 7.284 13.976 1.00 91.25 189 LEU A CA 1
ATOM 1538 C C . LEU A 1 189 ? 20.045 8.653 14.337 1.00 91.25 189 LEU A C 1
ATOM 1540 O O . LEU A 1 189 ? 20.777 9.619 14.508 1.00 91.25 189 LEU A O 1
ATOM 1544 N N . ARG A 1 190 ? 18.714 8.760 14.447 1.00 87.75 190 ARG A N 1
ATOM 1545 C CA . ARG A 1 190 ? 18.035 10.003 14.860 1.00 87.75 190 ARG A CA 1
ATOM 1546 C C . ARG A 1 190 ? 18.052 10.241 16.364 1.00 87.75 190 ARG A C 1
ATOM 1548 O O . ARG A 1 190 ? 17.793 11.362 16.775 1.00 87.75 190 ARG A O 1
ATOM 1555 N N . LEU A 1 191 ? 18.253 9.197 17.164 1.00 87.25 191 LEU A N 1
ATOM 1556 C CA . LEU A 1 191 ? 18.393 9.310 18.616 1.00 87.25 191 LEU A CA 1
ATOM 1557 C C . LEU A 1 191 ? 19.837 9.640 19.013 1.00 87.25 191 LEU A C 1
ATOM 1559 O O . LEU A 1 191 ? 20.058 10.195 20.083 1.00 87.25 191 LEU A O 1
ATOM 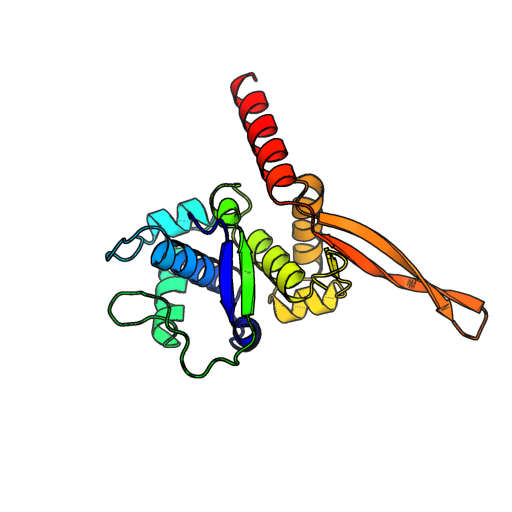1563 N N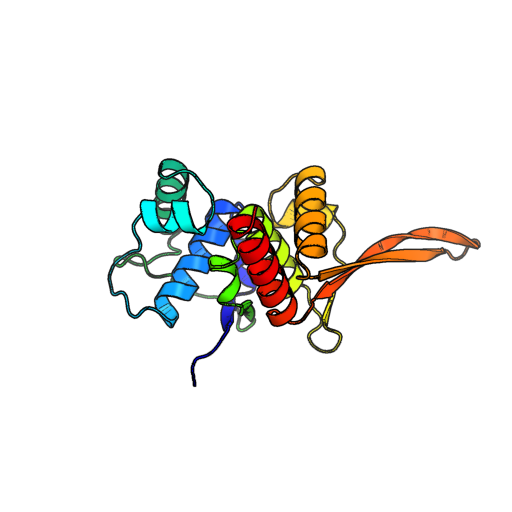 . GLU A 1 192 ? 20.800 9.286 18.161 1.00 83.44 192 GLU A N 1
ATOM 1564 C CA . GLU A 1 192 ? 22.228 9.576 18.336 1.00 83.44 192 GLU A CA 1
ATOM 1565 C C . GLU A 1 192 ? 22.642 10.975 17.834 1.00 83.44 192 GLU A C 1
ATOM 1567 O O . GLU A 1 192 ? 23.745 11.423 18.147 1.00 83.44 192 GLU A O 1
ATOM 1572 N N . ALA A 1 193 ? 21.781 11.647 17.060 1.00 66.75 193 ALA A N 1
ATOM 1573 C CA . ALA A 1 193 ? 22.009 12.965 16.455 1.00 66.75 193 ALA A CA 1
ATOM 1574 C C . ALA A 1 193 ? 21.377 14.103 17.270 1.00 66.75 193 ALA A C 1
ATOM 1576 O O . ALA A 1 193 ? 22.024 15.172 17.363 1.00 66.75 193 ALA A O 1
#

Foldseek 3Di:
DPDQKFKDFLCVLVVLDALLLVLLLRVLRLCVVPVVPLADDQLVLSCVQQVHDSVSSVVSLVVCVVVVQADPSSHGDDPPTDPDIFIDGSCSSVLPLHRLLSLLLVVQSSQAPPVQQKHFDALVRSCVSNVHDSVSSVVSVVVCCVLQQWDWAWDWDADPVRDIDTGTIMIHGGDVVSSVVSSVVVVVVVVVD

Secondary structure (DSSP, 8-state):
---SEEEEEGGGGGG---HHHHHHHHHHHHHHHHS---S---HHHHHHHHT--HHHHHHHHHHHHHTT-B-TTS-B--TT--S-EEEEEGGGGTTT--HHHHHHHHHHHHH-BTTTTEE---HHHHHHHTT--HHHHHHHHHHHHHTTSEEEEEEEEE-TTS-EEEEEEEEEEPPHHHHHHHHHHHHHHHH--

Organism: Flavonifractor plautii (NCBI:txid292800)

InterPro domains:
  IPR036388 Winged helix-like DNA-binding domain superfamily [G3DSA:1.10.10.10] (77-190)

Sequence (193 aa):
MNQRRFSIPNDIWKWNLKPQGFATLAYLCYLHIHCNKGASSSADEIASQLHMSKDMAAEQLSELNHRGLLDQHMVPVFKNTSKNFFSLPNELFFLNIGHGVITVYAYLLYCEDRRTHQCHPSYRTISDVVHLTVSTVMKHITKLADRQFITVESTSYIDKRGMKWNGNNLYTILPIQMAMDYCYQQQLLRLEA

pLDDT: mean 91.28, std 9.91, range [39.84, 98.69]

Radius of gyration: 17.74 Å; chains: 1; bounding box: 45×34×58 Å